Protein AF-A0A4P9Y4G4-F1 (afdb_monomer_lite)

Foldseek 3Di:
DDPPDDDQFDADPVVLVVLLVVVVVDPLVVVCVVQQNASVVSVVSNVVVVVVVVCVVVVHDDPVVVVVVVNVVRVHDPPRRHSNDPRPPPPPPDDDDDDDDDDDPDDDDQCNVCVVSVHHRPVVPVVVVSVVVVPDDDPPDPPPPPPDPDDPPPDPPPPWDKDWDPPPDDPVPIWIWTQDPVRDIDTDDPVRSVVVVVVVVVD

Radius of gyration: 26.75 Å; chains: 1; bounding box: 46×69×61 Å

Secondary structure (DSSP, 8-state):
--TT--PPPPPPHHHHHHHHHHHHHS-HHHHHHHHT--HHHHHHHHHHHHHHHHHHHTTPPP-HHHHHHHHHHTT--SSGGG-------------S-------TT----HHHHHHHTT---HHHHTTTHHHHGGG-S--------------TT---TTS--EEE---SS-GGG--EEEE-TTS-EEEPPHHHHHHHHHHHTT-

Organism: NCBI:txid1907219

InterPro domains:
  IPR021036 Small ribosomal subunit protein mS45 [PTHR28158] (1-198)

Sequence (203 aa):
MNPAFRPVPPLSEAIKDTLAVKAESTPLRRLAIEHKVSLQRLEAISKLKAREHQMLKEGKPLQMKYATGMAQMLGVPENSESSVEAVVENVPSVKSPRFAIIPEGSHMTPEEAAKILGRPAPSKTIPSLSSTQAKSSSKDEPVVLQKAPETPQDKPSRWAFSFTDFGRHTPDNTSVLVRETDGALRGATREEARERRRRYQRY

pLDDT: mean 75.92, std 17.44, range [37.94, 97.0]

Structure (mmCIF, N/CA/C/O backbone):
data_AF-A0A4P9Y4G4-F1
#
_entry.id   AF-A0A4P9Y4G4-F1
#
loop_
_atom_site.group_PDB
_atom_site.id
_atom_site.type_symbol
_atom_site.label_atom_id
_atom_site.label_alt_id
_atom_site.label_comp_id
_atom_site.label_asym_id
_atom_site.label_entity_id
_atom_site.label_seq_id
_atom_site.pdbx_PDB_ins_code
_atom_site.Cartn_x
_atom_site.Cartn_y
_atom_site.Cartn_z
_atom_site.occupancy
_atom_site.B_iso_or_equiv
_atom_site.auth_seq_id
_atom_site.auth_comp_id
_atom_site.auth_asym_id
_atom_site.auth_atom_id
_atom_site.pdbx_PDB_model_num
ATOM 1 N N . MET A 1 1 ? -20.197 -17.873 -16.553 1.00 84.44 1 MET A N 1
ATOM 2 C CA . MET A 1 1 ? -19.347 -17.510 -15.391 1.00 84.44 1 MET A CA 1
ATOM 3 C C . MET A 1 1 ? -17.970 -17.083 -15.889 1.00 84.44 1 MET A C 1
ATOM 5 O O . MET A 1 1 ? -17.544 -17.628 -16.896 1.00 84.44 1 MET A O 1
ATOM 9 N N . ASN A 1 2 ? -17.298 -16.125 -15.235 1.00 94.44 2 ASN A N 1
ATOM 10 C CA . ASN A 1 2 ? -15.969 -15.633 -15.635 1.00 94.44 2 ASN A CA 1
ATOM 11 C C . ASN A 1 2 ? -14.842 -16.428 -14.931 1.00 94.44 2 ASN A C 1
ATOM 13 O O . ASN A 1 2 ? -14.625 -16.202 -13.742 1.00 94.44 2 ASN A O 1
ATOM 17 N N . PRO A 1 3 ? -14.100 -17.312 -15.627 1.00 93.69 3 PRO A N 1
ATOM 18 C CA . PRO A 1 3 ? -13.033 -18.114 -15.018 1.00 93.69 3 PRO A CA 1
ATOM 19 C C . PRO A 1 3 ? -11.751 -17.319 -14.710 1.00 93.69 3 PRO A C 1
ATOM 21 O O . PRO A 1 3 ? -10.901 -17.791 -13.951 1.00 93.69 3 PRO A O 1
ATOM 24 N N . ALA A 1 4 ? -11.591 -16.128 -15.297 1.00 93.25 4 ALA A N 1
ATOM 25 C CA . ALA A 1 4 ? -10.445 -15.256 -15.050 1.00 93.25 4 ALA A CA 1
ATOM 26 C C . ALA A 1 4 ? -10.581 -14.470 -13.737 1.00 93.25 4 ALA A C 1
ATOM 28 O O . ALA A 1 4 ? -9.589 -13.964 -13.215 1.00 93.25 4 ALA A O 1
ATOM 29 N N . PHE A 1 5 ? -11.794 -14.368 -13.186 1.00 90.81 5 PHE A N 1
ATOM 30 C CA . PHE A 1 5 ? -12.016 -13.687 -11.919 1.00 90.81 5 PHE A CA 1
ATOM 31 C C . PHE A 1 5 ? -11.608 -14.591 -10.752 1.00 90.81 5 PHE A C 1
ATOM 33 O O . PHE A 1 5 ? -12.325 -15.519 -10.384 1.00 90.81 5 PHE A O 1
ATOM 40 N N . ARG A 1 6 ? -10.435 -14.311 -10.180 1.00 87.00 6 ARG A N 1
ATOM 41 C CA . ARG A 1 6 ? -9.892 -14.988 -8.998 1.00 87.00 6 ARG A CA 1
ATOM 42 C C . ARG A 1 6 ? -9.569 -13.921 -7.950 1.00 87.00 6 ARG A C 1
ATOM 44 O O . ARG A 1 6 ? -8.511 -13.300 -8.052 1.00 87.00 6 ARG A O 1
ATOM 51 N N . PRO A 1 7 ? -10.489 -13.625 -7.015 1.00 86.00 7 PRO A N 1
ATOM 52 C CA . PRO A 1 7 ? -10.258 -12.582 -6.028 1.00 86.00 7 PRO A CA 1
ATOM 53 C C . PRO A 1 7 ? -9.079 -12.971 -5.133 1.00 86.00 7 PRO A C 1
ATOM 55 O O . PRO A 1 7 ? -8.988 -14.102 -4.659 1.00 86.00 7 PRO A O 1
ATOM 58 N N . VAL A 1 8 ? -8.171 -12.023 -4.920 1.00 85.19 8 VAL A N 1
ATOM 59 C CA . VAL A 1 8 ? -7.053 -12.194 -3.988 1.00 85.19 8 VAL A CA 1
ATOM 60 C C . VAL A 1 8 ? -7.603 -12.074 -2.563 1.00 85.19 8 VAL A C 1
ATOM 62 O O . VAL A 1 8 ? -8.373 -11.141 -2.306 1.00 85.19 8 VAL A O 1
ATOM 65 N N . PRO A 1 9 ? -7.238 -12.979 -1.636 1.00 88.62 9 PRO A N 1
ATOM 66 C CA . PRO A 1 9 ? -7.706 -12.900 -0.259 1.00 88.62 9 PRO A CA 1
ATOM 67 C C . PRO A 1 9 ? -7.217 -11.607 0.419 1.00 88.62 9 PRO A C 1
ATOM 69 O O . PRO A 1 9 ? -6.141 -11.091 0.088 1.00 88.62 9 PRO A O 1
ATOM 72 N N . PRO A 1 10 ? -7.985 -11.054 1.372 1.00 89.56 10 PRO A N 1
ATOM 73 C CA . PRO A 1 10 ? -7.569 -9.864 2.094 1.00 89.56 10 PRO A CA 1
ATOM 74 C C . PRO A 1 10 ? -6.443 -10.161 3.091 1.00 89.56 10 PRO A C 1
ATOM 76 O O . PRO A 1 10 ? -6.205 -11.300 3.490 1.00 89.56 10 PRO A O 1
ATOM 79 N N . LEU A 1 11 ? -5.762 -9.099 3.525 1.00 89.12 11 LEU A N 1
ATOM 80 C CA . LEU A 1 11 ? -4.743 -9.180 4.572 1.00 89.12 11 LEU A CA 1
ATOM 81 C C . LEU A 1 11 ? -5.380 -9.484 5.930 1.00 89.12 11 LEU A C 1
ATOM 83 O O . LEU A 1 11 ? -6.456 -8.960 6.244 1.00 89.12 11 LEU A O 1
ATOM 87 N N . SER A 1 12 ? -4.688 -10.278 6.748 1.00 90.75 12 SER A N 1
ATOM 88 C CA . SER A 1 12 ? -5.116 -10.544 8.119 1.00 90.75 12 SER A CA 1
ATOM 89 C C . SER A 1 12 ? -4.968 -9.304 8.997 1.00 90.75 12 SER A C 1
ATOM 91 O O . SER A 1 12 ? -4.152 -8.415 8.734 1.00 90.75 12 SER A O 1
ATOM 93 N N . GLU A 1 13 ? -5.788 -9.230 10.042 1.00 90.50 13 GLU A N 1
ATOM 94 C CA . GLU A 1 13 ? -5.843 -8.057 10.915 1.00 90.50 13 GLU A CA 1
ATOM 95 C C . GLU A 1 13 ? -4.525 -7.832 11.662 1.00 90.50 13 GLU A C 1
ATOM 97 O O . GLU A 1 13 ? -3.992 -6.726 11.642 1.00 90.50 13 GLU A O 1
ATOM 102 N N . ALA A 1 14 ? -3.922 -8.910 12.170 1.00 90.31 14 ALA A N 1
ATOM 103 C CA . ALA A 1 14 ? -2.616 -8.866 12.821 1.00 90.31 14 ALA A CA 1
ATOM 104 C C . ALA A 1 14 ? -1.516 -8.308 11.898 1.00 90.31 14 ALA A C 1
ATOM 106 O O . ALA A 1 14 ? -0.677 -7.515 12.327 1.00 90.31 14 ALA A O 1
ATOM 107 N N . ILE A 1 15 ? -1.525 -8.661 10.604 1.00 90.62 15 ILE A N 1
ATOM 108 C CA . ILE A 1 15 ? -0.569 -8.092 9.642 1.00 90.62 15 ILE A CA 1
ATOM 109 C C . ILE A 1 15 ? -0.820 -6.592 9.477 1.00 90.62 15 ILE A C 1
ATOM 111 O O . ILE A 1 15 ? 0.129 -5.814 9.490 1.00 90.62 15 ILE A O 1
ATOM 115 N N . LYS A 1 16 ? -2.078 -6.157 9.345 1.00 91.94 16 LYS A N 1
ATOM 116 C CA . LYS A 1 16 ? -2.394 -4.726 9.202 1.00 91.94 16 LYS A CA 1
ATOM 117 C C . LYS A 1 16 ? -1.924 -3.920 10.411 1.00 91.94 16 LYS A C 1
ATOM 119 O O . LYS A 1 16 ? -1.360 -2.847 10.215 1.00 91.94 16 LYS A O 1
ATOM 124 N N . ASP A 1 17 ? -2.107 -4.448 11.619 1.00 93.06 17 ASP A N 1
ATOM 125 C CA . ASP A 1 17 ? -1.639 -3.815 12.856 1.00 93.06 17 ASP A CA 1
ATOM 126 C C . ASP A 1 17 ? -0.114 -3.687 12.873 1.00 93.06 17 ASP A C 1
ATOM 128 O O . ASP A 1 17 ? 0.422 -2.599 13.081 1.00 93.06 17 ASP A O 1
ATOM 132 N N . THR A 1 18 ? 0.604 -4.774 12.569 1.00 92.62 18 THR A N 1
ATOM 133 C CA . THR A 1 18 ? 2.076 -4.743 12.530 1.00 92.62 18 THR A CA 1
ATOM 134 C C . THR A 1 18 ? 2.605 -3.786 11.463 1.00 92.62 18 THR A C 1
ATOM 136 O O . THR A 1 18 ? 3.559 -3.051 11.718 1.00 92.62 18 THR A O 1
ATOM 139 N N . LEU A 1 19 ? 1.977 -3.743 10.284 1.00 92.69 19 LEU A N 1
ATOM 140 C CA . LEU A 1 19 ? 2.333 -2.818 9.210 1.00 92.69 19 LEU A CA 1
ATOM 141 C C . LEU A 1 19 ? 2.074 -1.362 9.600 1.00 92.69 19 LEU A C 1
ATOM 143 O O . LEU A 1 19 ? 2.911 -0.512 9.304 1.00 92.69 19 LEU A O 1
ATOM 147 N N . ALA A 1 20 ? 0.955 -1.070 10.268 1.00 94.44 20 ALA A N 1
ATOM 148 C CA . ALA A 1 20 ? 0.631 0.278 10.723 1.00 94.44 20 ALA A CA 1
ATOM 149 C C . ALA A 1 20 ? 1.650 0.786 11.753 1.00 94.44 20 ALA A C 1
ATOM 151 O O . ALA A 1 20 ? 2.146 1.898 11.606 1.00 94.44 20 ALA A O 1
ATOM 152 N N . VAL A 1 21 ? 2.040 -0.054 12.717 1.00 94.81 21 VAL A N 1
ATOM 153 C CA . VAL A 1 21 ? 3.074 0.288 13.709 1.00 94.81 21 VAL A CA 1
ATOM 154 C C . VAL A 1 21 ? 4.444 0.471 13.046 1.00 94.81 21 VAL A C 1
ATOM 156 O O . VAL A 1 21 ? 5.141 1.456 13.290 1.00 94.81 21 VAL A O 1
ATOM 159 N N . LYS A 1 22 ? 4.848 -0.443 12.154 1.00 93.88 22 LYS A N 1
ATOM 160 C CA . LYS A 1 22 ? 6.125 -0.322 11.430 1.00 93.88 22 LYS A CA 1
ATOM 161 C C . LYS A 1 22 ? 6.172 0.919 10.531 1.00 93.88 22 LYS A C 1
ATOM 163 O O . LYS A 1 22 ? 7.250 1.491 10.356 1.00 93.88 22 LYS A O 1
ATOM 168 N N . ALA A 1 23 ? 5.041 1.343 9.969 1.00 93.38 23 ALA A N 1
ATOM 169 C CA . ALA A 1 23 ? 4.955 2.508 9.088 1.00 93.38 23 ALA A CA 1
ATOM 170 C C . ALA A 1 23 ? 5.312 3.833 9.783 1.00 93.38 23 ALA A C 1
ATOM 172 O O . ALA A 1 23 ? 5.705 4.776 9.101 1.00 93.38 23 ALA A O 1
ATOM 173 N N . GLU A 1 24 ? 5.225 3.910 11.115 1.00 91.31 24 GLU A N 1
ATOM 174 C CA . GLU A 1 24 ? 5.617 5.107 11.874 1.00 91.31 24 GLU A CA 1
ATOM 175 C C . GLU A 1 24 ? 7.140 5.302 11.922 1.00 91.31 24 GLU A C 1
ATOM 177 O O . GLU A 1 24 ? 7.629 6.430 11.935 1.00 91.31 24 GLU A O 1
ATOM 182 N N . SER A 1 25 ? 7.904 4.204 11.926 1.00 94.25 25 SER A N 1
ATOM 183 C CA . SER A 1 25 ? 9.367 4.219 12.085 1.00 94.25 25 SER A CA 1
ATOM 184 C C . SER A 1 25 ? 10.134 3.954 10.790 1.00 94.25 25 SER A C 1
ATOM 186 O O . SER A 1 25 ? 11.297 4.340 10.665 1.00 94.25 25 SER A O 1
ATOM 188 N N . THR A 1 26 ? 9.508 3.295 9.813 1.00 92.19 26 THR A N 1
ATOM 189 C CA . THR A 1 26 ? 10.163 2.873 8.572 1.00 92.19 26 THR A CA 1
ATOM 190 C C . THR A 1 26 ? 9.477 3.460 7.340 1.00 92.19 26 THR A C 1
ATOM 192 O O . THR A 1 26 ? 8.254 3.584 7.299 1.00 92.19 26 THR A O 1
ATOM 195 N N . PRO A 1 27 ? 10.240 3.815 6.288 1.00 92.62 27 PRO A N 1
ATOM 196 C CA . PRO A 1 27 ? 9.650 4.361 5.075 1.00 92.62 27 PRO A CA 1
ATOM 197 C C . PRO A 1 27 ? 8.773 3.311 4.381 1.00 92.62 27 PRO A C 1
ATOM 199 O O . PRO A 1 27 ? 9.231 2.201 4.098 1.00 92.62 27 PRO A O 1
ATOM 202 N N . LEU A 1 28 ? 7.547 3.699 4.007 1.00 89.44 28 LEU A N 1
ATOM 203 C CA . LEU A 1 28 ? 6.543 2.821 3.381 1.00 89.44 28 LEU A CA 1
ATOM 204 C C . LEU A 1 28 ? 7.071 2.042 2.173 1.00 89.44 28 LEU A C 1
ATOM 206 O O . LEU A 1 28 ? 6.704 0.892 1.958 1.00 89.44 28 LEU A O 1
ATOM 210 N N . ARG A 1 29 ? 7.977 2.640 1.391 1.00 88.12 29 ARG A N 1
ATOM 211 C CA . ARG A 1 29 ? 8.586 1.984 0.228 1.00 88.12 29 ARG A CA 1
ATOM 212 C C . ARG A 1 29 ? 9.404 0.748 0.606 1.00 88.12 29 ARG A C 1
ATOM 214 O O . ARG A 1 29 ? 9.403 -0.224 -0.140 1.00 88.12 29 ARG A O 1
ATOM 221 N N . ARG A 1 30 ? 10.101 0.782 1.744 1.00 89.56 30 ARG A N 1
ATOM 222 C CA . ARG A 1 30 ? 10.875 -0.362 2.239 1.00 89.56 30 ARG A CA 1
ATOM 223 C C . ARG A 1 30 ? 9.938 -1.472 2.707 1.00 89.56 30 ARG A C 1
ATOM 225 O O . ARG A 1 30 ? 10.132 -2.615 2.312 1.00 89.56 30 ARG A O 1
ATOM 232 N N . LEU A 1 31 ? 8.883 -1.111 3.440 1.00 89.38 31 LEU A N 1
ATOM 233 C CA . LEU A 1 31 ? 7.848 -2.054 3.872 1.00 89.38 31 LEU A CA 1
ATOM 234 C C . LEU A 1 31 ? 7.116 -2.703 2.697 1.00 89.38 31 LEU A C 1
ATOM 236 O O . LEU A 1 31 ? 6.849 -3.898 2.739 1.00 89.38 31 LEU A O 1
ATOM 240 N N . ALA A 1 32 ? 6.836 -1.946 1.633 1.00 87.44 32 ALA A N 1
ATOM 241 C CA . ALA A 1 32 ? 6.204 -2.466 0.421 1.00 87.44 32 ALA A CA 1
ATOM 242 C C . ALA A 1 32 ? 7.030 -3.591 -0.215 1.00 87.44 32 ALA A C 1
ATOM 244 O O . ALA A 1 32 ? 6.483 -4.611 -0.623 1.00 87.44 32 ALA A O 1
ATOM 245 N N . ILE A 1 33 ? 8.354 -3.413 -0.267 1.00 85.62 33 ILE A N 1
ATOM 246 C CA . ILE A 1 33 ? 9.282 -4.405 -0.820 1.00 85.62 33 ILE A CA 1
ATOM 247 C C . ILE A 1 33 ? 9.397 -5.615 0.115 1.00 85.62 33 ILE A C 1
ATOM 249 O O . ILE A 1 33 ? 9.324 -6.748 -0.352 1.00 85.62 33 ILE A O 1
ATOM 253 N N . GLU A 1 34 ? 9.547 -5.382 1.422 1.00 87.50 34 GLU A N 1
ATOM 254 C CA . GLU A 1 34 ? 9.704 -6.435 2.437 1.00 87.50 34 GLU A CA 1
ATOM 255 C C . GLU A 1 34 ? 8.471 -7.341 2.517 1.00 87.50 34 GLU A C 1
ATOM 257 O O . GLU A 1 34 ? 8.586 -8.563 2.485 1.00 87.50 34 GLU A O 1
ATOM 262 N N . HIS A 1 35 ? 7.286 -6.734 2.560 1.00 85.56 35 HIS A N 1
ATOM 263 C CA . HIS A 1 35 ? 6.024 -7.445 2.731 1.00 85.56 35 HIS A CA 1
ATOM 264 C C . HIS A 1 35 ? 5.324 -7.781 1.407 1.00 85.56 35 HIS A C 1
ATOM 266 O O . HIS A 1 35 ? 4.278 -8.418 1.435 1.00 85.56 35 HIS A O 1
ATOM 272 N N . LYS A 1 36 ? 5.889 -7.388 0.253 1.00 86.00 36 LYS A N 1
ATOM 273 C CA . LYS A 1 36 ? 5.295 -7.582 -1.087 1.00 86.00 36 LYS A CA 1
ATOM 274 C C . LYS A 1 36 ? 3.852 -7.072 -1.175 1.00 86.00 36 LYS A C 1
ATOM 276 O O . LYS A 1 36 ? 2.992 -7.685 -1.801 1.00 86.00 36 LYS A O 1
ATOM 281 N N . VAL A 1 37 ? 3.600 -5.929 -0.542 1.00 86.75 37 VAL A N 1
ATOM 282 C CA . VAL A 1 37 ? 2.305 -5.243 -0.543 1.00 86.75 37 VAL A CA 1
ATOM 283 C C . VAL A 1 37 ? 2.431 -3.973 -1.369 1.00 86.75 37 VAL A C 1
ATOM 285 O O . VAL A 1 37 ? 3.449 -3.279 -1.324 1.00 86.75 37 VAL A O 1
ATOM 288 N N . SER A 1 38 ? 1.390 -3.641 -2.128 1.00 87.12 38 SER A N 1
ATOM 289 C CA . SER A 1 38 ? 1.367 -2.392 -2.888 1.00 87.12 38 SER A CA 1
ATOM 290 C C . SER A 1 38 ? 1.486 -1.159 -1.974 1.00 87.12 38 SER A C 1
ATOM 292 O O . SER A 1 38 ? 0.885 -1.086 -0.901 1.00 87.12 38 SER A O 1
ATOM 294 N N . LEU A 1 39 ? 2.243 -0.146 -2.413 1.00 87.62 39 LEU A N 1
ATOM 295 C CA . LEU A 1 39 ? 2.479 1.074 -1.625 1.00 87.62 39 LEU A CA 1
ATOM 296 C C . LEU A 1 39 ? 1.164 1.793 -1.278 1.00 87.62 39 LEU A C 1
ATOM 298 O O . LEU A 1 39 ? 0.974 2.221 -0.144 1.00 87.62 39 LEU A O 1
ATOM 302 N N . GLN A 1 40 ? 0.221 1.837 -2.222 1.00 86.94 40 GLN A N 1
ATOM 303 C CA . GLN A 1 40 ? -1.118 2.396 -2.008 1.00 86.94 40 GLN A CA 1
ATOM 304 C C . GLN A 1 40 ? -1.899 1.656 -0.928 1.00 86.94 40 GLN A C 1
ATOM 306 O O . GLN A 1 40 ? -2.572 2.281 -0.110 1.00 86.94 40 GLN A O 1
ATOM 311 N N . ARG A 1 41 ? -1.812 0.321 -0.902 1.00 89.75 41 ARG A N 1
ATOM 312 C CA . ARG A 1 41 ? -2.480 -0.470 0.128 1.00 89.75 41 ARG A CA 1
ATOM 313 C C . ARG A 1 41 ? -1.868 -0.203 1.500 1.00 89.75 41 ARG A C 1
ATOM 315 O O . ARG A 1 41 ? -2.623 -0.083 2.456 1.00 89.75 41 ARG A O 1
ATOM 322 N N . LEU A 1 42 ? -0.547 -0.042 1.604 1.00 91.56 42 LEU A N 1
ATOM 323 C CA . LEU A 1 42 ? 0.097 0.342 2.866 1.00 91.56 42 LEU A CA 1
ATOM 324 C C . LEU A 1 42 ? -0.341 1.729 3.350 1.00 91.56 42 LEU A C 1
ATOM 326 O O . LEU A 1 42 ? -0.672 1.885 4.524 1.00 91.56 42 LEU A O 1
ATOM 330 N N . GLU A 1 43 ? -0.405 2.718 2.455 1.00 91.81 43 GLU A N 1
ATOM 331 C CA . GLU A 1 43 ? -0.936 4.047 2.786 1.00 91.81 43 GLU A CA 1
ATOM 332 C C . GLU A 1 43 ? -2.390 3.969 3.269 1.00 91.81 43 GLU A C 1
ATOM 334 O O . GLU A 1 43 ? -2.754 4.596 4.265 1.00 91.81 43 GLU A O 1
ATOM 339 N N . ALA A 1 44 ? -3.222 3.179 2.588 1.00 94.00 44 ALA A N 1
ATOM 340 C CA . ALA A 1 44 ? -4.613 2.974 2.970 1.00 94.00 44 ALA A CA 1
ATOM 341 C C . ALA A 1 44 ? -4.741 2.277 4.334 1.00 94.00 44 ALA A C 1
ATOM 343 O O . ALA A 1 44 ? -5.533 2.726 5.160 1.00 94.00 44 ALA A O 1
ATOM 344 N N . ILE A 1 45 ? -3.946 1.233 4.602 1.00 94.44 45 ILE A N 1
ATOM 345 C CA . ILE A 1 45 ? -3.917 0.549 5.905 1.00 94.44 45 ILE A CA 1
ATOM 346 C C . ILE A 1 45 ? -3.570 1.539 7.015 1.00 94.44 45 ILE A C 1
ATOM 348 O O . ILE A 1 45 ? -4.305 1.627 7.994 1.00 94.44 45 ILE A O 1
ATOM 352 N N . SER A 1 46 ? -2.491 2.308 6.845 1.00 94.88 46 SER A N 1
ATOM 353 C CA . SER A 1 46 ? -2.044 3.292 7.837 1.00 94.88 46 SER A CA 1
ATOM 354 C C . SER A 1 46 ? -3.143 4.318 8.145 1.00 94.88 46 SER A C 1
ATOM 356 O O . SER A 1 46 ? -3.474 4.542 9.310 1.00 94.88 46 SER A O 1
ATOM 358 N N . LYS A 1 47 ? -3.800 4.865 7.111 1.00 95.19 47 LYS A N 1
ATOM 359 C CA . LYS A 1 47 ? -4.921 5.807 7.275 1.00 95.19 47 LYS A CA 1
ATOM 360 C C . LYS A 1 47 ? -6.123 5.183 7.989 1.00 95.19 47 LYS A C 1
ATOM 362 O O . LYS A 1 47 ? -6.694 5.802 8.886 1.00 95.19 47 LYS A O 1
ATOM 367 N N . LEU A 1 48 ? -6.528 3.976 7.592 1.00 95.81 48 LEU A N 1
ATOM 368 C CA . LEU A 1 48 ? -7.683 3.294 8.183 1.00 95.81 48 LEU A CA 1
ATOM 369 C C . LEU A 1 48 ? -7.434 2.932 9.650 1.00 95.81 48 LEU A C 1
ATOM 371 O O . LEU A 1 48 ? -8.320 3.140 10.474 1.00 95.81 48 LEU A O 1
ATOM 375 N N . LYS A 1 49 ? -6.222 2.487 9.989 1.00 95.88 49 LYS A N 1
ATOM 376 C CA . LYS A 1 49 ? -5.819 2.183 11.367 1.00 95.88 49 LYS A CA 1
ATOM 377 C C . LYS A 1 49 ? -5.767 3.430 12.243 1.00 95.88 49 LYS A C 1
ATOM 379 O O . LYS A 1 49 ? -6.297 3.427 13.350 1.00 95.88 49 LYS A O 1
ATOM 384 N N . ALA A 1 50 ? -5.239 4.539 11.727 1.00 94.94 50 ALA A N 1
ATOM 385 C CA . ALA A 1 50 ? -5.289 5.819 12.431 1.00 94.94 50 ALA A CA 1
ATOM 386 C C . ALA A 1 50 ? -6.738 6.241 12.750 1.00 94.94 50 ALA A C 1
ATOM 388 O O . ALA A 1 50 ? -7.035 6.668 13.869 1.00 94.94 50 ALA A O 1
ATOM 389 N N . ARG A 1 51 ? -7.661 6.059 11.795 1.00 95.62 51 ARG A N 1
ATOM 390 C CA . ARG A 1 51 ? -9.091 6.345 11.987 1.00 95.62 51 ARG A CA 1
ATOM 391 C C . ARG A 1 51 ? -9.757 5.394 12.982 1.00 95.62 51 ARG A C 1
ATOM 393 O O . ARG A 1 51 ? -10.582 5.837 13.775 1.00 95.62 51 ARG A O 1
ATOM 400 N N . GLU A 1 52 ? -9.403 4.116 12.970 1.00 95.19 52 GLU A N 1
ATOM 401 C CA . GLU A 1 52 ? -9.872 3.135 13.952 1.00 95.19 52 GLU A CA 1
ATOM 402 C C . GLU A 1 52 ? -9.471 3.541 15.378 1.00 95.19 52 GLU A C 1
ATOM 404 O O . GLU A 1 52 ? -10.323 3.624 16.265 1.00 95.19 52 GLU A O 1
ATOM 409 N N . HIS A 1 53 ? -8.204 3.913 15.586 1.00 94.88 53 HIS A N 1
ATOM 410 C CA . HIS A 1 53 ? -7.733 4.433 16.870 1.00 94.88 53 HIS A CA 1
ATOM 411 C C . HIS A 1 53 ? -8.454 5.720 17.283 1.00 94.88 53 HIS A C 1
ATOM 413 O O . HIS A 1 53 ? -8.753 5.905 18.463 1.00 94.88 53 HIS A O 1
ATOM 419 N N . GLN A 1 54 ? -8.762 6.609 16.336 1.00 96.06 54 GLN A N 1
ATOM 420 C CA . GLN A 1 54 ? -9.562 7.800 16.612 1.00 96.06 54 GLN A CA 1
ATOM 421 C C . GLN A 1 54 ? -10.986 7.437 17.064 1.00 96.06 54 GLN A C 1
ATOM 423 O O . GLN A 1 54 ? -11.465 7.980 18.054 1.00 96.06 54 GLN A O 1
ATOM 428 N N . MET A 1 55 ? -11.648 6.490 16.395 1.00 96.25 55 MET A N 1
ATOM 429 C CA . MET A 1 55 ? -12.989 6.036 16.777 1.00 96.25 55 MET A CA 1
ATOM 430 C C . MET A 1 55 ? -13.015 5.422 18.179 1.00 96.25 55 MET A C 1
ATOM 432 O O . MET A 1 55 ? -13.941 5.696 18.942 1.00 96.25 55 MET A O 1
ATOM 436 N N . LEU A 1 56 ? -11.982 4.656 18.541 1.00 95.38 56 LEU A N 1
ATOM 437 C CA . LEU A 1 56 ? -11.820 4.125 19.895 1.00 95.38 56 LEU A CA 1
ATOM 438 C C . LEU A 1 56 ? -11.670 5.244 20.934 1.00 95.38 56 LEU A C 1
ATOM 440 O O . LEU A 1 56 ? -12.313 5.189 21.980 1.00 95.38 56 LEU A O 1
ATOM 444 N N . LYS A 1 57 ? -10.882 6.288 20.637 1.00 96.44 57 LYS A N 1
ATOM 445 C CA . LYS A 1 57 ? -10.743 7.473 21.507 1.00 96.44 57 LYS A CA 1
ATOM 446 C C . LYS A 1 57 ? -12.055 8.246 21.662 1.00 96.44 57 LYS A C 1
ATOM 448 O O . LYS A 1 57 ? -12.323 8.780 22.730 1.00 96.44 57 LYS A O 1
ATOM 453 N N . GLU A 1 58 ? -12.874 8.285 20.616 1.00 97.00 58 GLU A N 1
ATOM 454 C CA . GLU A 1 58 ? -14.212 8.891 20.624 1.00 97.00 58 GLU A CA 1
ATOM 455 C C . GLU A 1 58 ? -15.275 8.008 21.312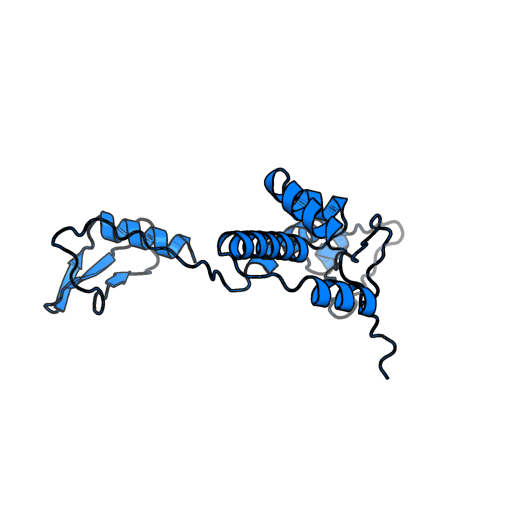 1.00 97.00 58 GLU A C 1
ATOM 457 O O . GLU A 1 58 ? -16.433 8.410 21.405 1.00 97.00 58 GLU A O 1
ATOM 462 N N . GLY A 1 59 ? -14.916 6.803 21.775 1.00 96.12 59 GLY A N 1
ATOM 463 C CA . GLY A 1 59 ? -15.840 5.867 22.422 1.00 96.12 59 GLY A CA 1
ATOM 464 C C . GLY A 1 59 ? -16.826 5.188 21.465 1.00 96.12 59 GLY A C 1
ATOM 465 O O . GLY A 1 59 ? -17.833 4.634 21.905 1.00 96.12 59 GLY A O 1
ATOM 466 N N . LYS A 1 60 ? -16.568 5.220 20.151 1.00 96.00 60 LYS A N 1
ATOM 467 C CA . LYS A 1 60 ? -17.417 4.552 19.156 1.00 96.00 60 LYS A CA 1
ATOM 468 C C . LYS A 1 60 ? -17.132 3.043 19.153 1.00 96.00 60 LYS A C 1
ATOM 470 O O . LYS A 1 60 ? -15.972 2.651 19.018 1.00 96.00 60 LYS A O 1
ATOM 475 N N . PRO A 1 61 ? -18.159 2.179 19.251 1.00 94.94 61 PRO A N 1
ATOM 476 C CA . PRO A 1 61 ? -17.955 0.736 19.265 1.00 94.94 61 PRO A CA 1
ATOM 477 C C . PRO A 1 61 ? -17.522 0.219 17.885 1.00 94.94 61 PRO A C 1
ATOM 479 O O . PRO A 1 61 ? -18.156 0.519 16.871 1.00 94.94 61 PRO A O 1
ATOM 482 N N . LEU A 1 62 ? -16.464 -0.596 17.849 1.00 94.69 62 LEU A N 1
ATOM 483 C CA . LEU A 1 62 ? -16.003 -1.273 16.634 1.00 94.69 62 LEU A CA 1
ATOM 484 C C . LEU A 1 62 ? -16.789 -2.568 16.387 1.00 94.69 62 LEU A C 1
ATOM 486 O O . LEU A 1 62 ? -17.057 -3.349 17.303 1.00 94.69 62 LEU A O 1
ATOM 490 N N . GLN A 1 63 ? -17.127 -2.837 15.126 1.00 95.50 63 GLN A N 1
ATOM 491 C CA . GLN A 1 63 ? -17.892 -4.021 14.716 1.00 95.50 63 GLN A CA 1
ATOM 492 C C . GLN A 1 63 ? -16.994 -5.256 14.515 1.00 95.50 63 GLN A C 1
ATOM 494 O O . GLN A 1 63 ? -16.920 -5.825 13.426 1.00 95.50 63 GLN A O 1
ATOM 499 N N . MET A 1 64 ? -16.328 -5.704 15.583 1.00 93.38 64 MET A N 1
ATOM 500 C CA . MET A 1 64 ? -15.325 -6.780 15.513 1.00 93.38 64 MET A CA 1
ATOM 501 C C . MET A 1 64 ? -15.900 -8.107 15.003 1.00 93.38 64 MET A C 1
ATOM 503 O O . MET A 1 64 ? -15.324 -8.727 14.118 1.00 93.38 64 MET A O 1
ATOM 507 N N . LYS A 1 65 ? -17.079 -8.520 15.493 1.00 95.00 65 LYS A N 1
ATOM 508 C CA . LYS A 1 65 ? -17.716 -9.791 15.089 1.00 95.00 65 LYS A CA 1
ATOM 509 C C . LYS A 1 65 ? -18.013 -9.848 13.590 1.00 95.00 65 LYS A C 1
ATOM 511 O O . LYS A 1 65 ? -17.820 -10.883 12.959 1.00 95.00 65 LYS A O 1
ATOM 516 N N . TYR A 1 66 ? -18.467 -8.728 13.030 1.00 95.62 66 TYR A N 1
ATOM 517 C CA . TYR A 1 66 ? -18.732 -8.615 11.601 1.00 95.62 66 TYR A CA 1
ATOM 518 C C . TYR A 1 66 ? -17.433 -8.698 10.796 1.00 95.62 66 TYR A C 1
ATOM 520 O O . TYR A 1 66 ? -17.354 -9.457 9.832 1.00 95.62 66 TYR A O 1
ATOM 528 N N . ALA A 1 67 ? -16.390 -7.986 11.235 1.00 93.00 67 ALA A N 1
ATOM 529 C CA . ALA A 1 67 ? -15.076 -8.040 10.602 1.00 93.00 67 ALA A CA 1
ATOM 530 C C . ALA A 1 67 ? -14.493 -9.465 10.604 1.00 93.00 67 ALA A C 1
ATOM 532 O O . ALA A 1 67 ? -14.006 -9.927 9.573 1.00 93.00 67 ALA A O 1
ATOM 533 N N . THR A 1 68 ? -14.607 -10.192 11.721 1.00 93.06 68 THR A N 1
ATOM 534 C CA . THR A 1 68 ? -14.163 -11.590 11.829 1.00 93.06 68 THR A CA 1
ATOM 535 C C . THR A 1 68 ? -14.945 -12.517 10.897 1.00 93.06 68 THR A C 1
ATOM 537 O O . THR A 1 68 ? -14.334 -13.302 10.176 1.00 93.06 68 THR A O 1
ATOM 540 N N . GLY A 1 69 ? -16.277 -12.401 10.848 1.00 95.12 69 GLY A N 1
ATOM 541 C CA . GLY A 1 69 ? -17.102 -13.205 9.938 1.00 95.12 69 GLY A CA 1
ATOM 542 C C . GLY A 1 69 ? -16.765 -12.956 8.463 1.00 95.12 69 GLY A C 1
ATOM 543 O O . GLY A 1 69 ? -16.614 -13.896 7.686 1.00 95.12 69 GLY A O 1
ATOM 544 N N . MET A 1 70 ? -16.549 -11.693 8.087 1.00 94.25 70 MET A N 1
ATOM 545 C CA . MET A 1 70 ? -16.129 -11.321 6.732 1.00 94.25 70 MET A CA 1
ATOM 546 C C . MET A 1 70 ? -14.742 -11.867 6.378 1.00 94.25 70 MET A C 1
ATOM 548 O O . MET A 1 70 ? -14.539 -12.340 5.262 1.00 94.25 70 MET A O 1
ATOM 552 N N . ALA A 1 71 ? -13.790 -11.831 7.314 1.00 91.31 71 ALA A N 1
ATOM 553 C CA . ALA A 1 71 ? -12.453 -12.380 7.099 1.00 91.31 71 ALA A CA 1
ATOM 554 C C . ALA A 1 71 ? -12.495 -13.890 6.807 1.00 91.31 71 ALA A C 1
ATOM 556 O O . ALA A 1 71 ? -11.809 -14.360 5.899 1.00 91.31 71 ALA A O 1
ATOM 557 N N . GLN A 1 72 ? -13.350 -14.631 7.517 1.00 91.94 72 GLN A N 1
ATOM 558 C CA . GLN A 1 72 ? -13.559 -16.060 7.277 1.00 91.94 72 GLN A CA 1
ATOM 559 C C . GLN A 1 72 ? -14.185 -16.322 5.900 1.00 91.94 72 GLN A C 1
ATOM 561 O O . GLN A 1 72 ? -13.693 -17.166 5.155 1.00 91.94 72 GLN A O 1
ATOM 566 N N . MET A 1 73 ? -15.218 -15.563 5.514 1.00 93.00 73 MET A N 1
ATOM 567 C CA . MET A 1 73 ? -15.872 -15.712 4.203 1.00 93.00 73 MET A CA 1
ATOM 568 C C . MET A 1 73 ? -14.948 -15.393 3.024 1.00 93.00 73 MET A C 1
ATOM 570 O O . MET A 1 73 ? -15.075 -15.993 1.958 1.00 93.00 73 MET A O 1
ATOM 574 N N . LEU A 1 74 ? -14.031 -14.441 3.203 1.00 90.56 74 LEU A N 1
ATOM 575 C CA . LEU A 1 74 ? -13.084 -14.017 2.171 1.00 90.56 74 LEU A CA 1
ATOM 576 C C . LEU A 1 74 ? -11.799 -14.862 2.139 1.00 90.56 74 LEU A C 1
ATOM 578 O O . LEU A 1 74 ? -10.910 -14.571 1.339 1.00 90.56 74 LEU A O 1
ATOM 582 N N . GLY A 1 75 ? -11.698 -15.897 2.980 1.00 89.50 75 GLY A N 1
ATOM 583 C CA . GLY A 1 75 ? -10.583 -16.843 2.970 1.00 89.50 75 GLY A CA 1
ATOM 584 C C . GLY A 1 75 ? -9.252 -16.224 3.392 1.00 89.50 75 GLY A C 1
ATOM 585 O O . GLY A 1 75 ? -8.224 -16.506 2.777 1.00 89.50 75 GLY A O 1
ATOM 586 N N . VAL A 1 76 ? -9.259 -15.354 4.408 1.00 89.38 76 VAL A N 1
ATOM 587 C CA . VAL A 1 76 ? -8.018 -14.795 4.963 1.00 89.38 76 VAL A CA 1
ATOM 588 C C . VAL A 1 76 ? -7.138 -15.937 5.493 1.00 89.38 76 VAL A C 1
ATOM 590 O O . VAL A 1 76 ? -7.610 -16.720 6.316 1.00 89.38 76 VAL A O 1
ATOM 593 N N . PRO A 1 77 ? -5.870 -16.050 5.058 1.00 79.56 77 PRO A N 1
ATOM 594 C CA . PRO A 1 77 ? -4.982 -17.100 5.539 1.00 79.56 77 PRO A CA 1
ATOM 595 C C . PRO A 1 77 ? -4.641 -16.883 7.018 1.00 79.56 77 PRO A C 1
ATOM 597 O O . PRO A 1 77 ? -4.237 -15.787 7.412 1.00 79.56 77 PRO A O 1
ATOM 600 N N . GLU A 1 78 ? -4.766 -17.936 7.829 1.00 72.06 78 GLU A N 1
ATOM 601 C CA . GLU A 1 78 ? -4.376 -17.894 9.247 1.00 72.06 78 GLU A CA 1
ATOM 602 C C . GLU A 1 78 ? -2.848 -17.839 9.421 1.00 72.06 78 GLU A C 1
ATOM 604 O O . GLU A 1 78 ? -2.353 -17.184 10.336 1.00 72.06 78 GLU A O 1
ATOM 609 N N . ASN A 1 79 ? -2.094 -18.431 8.484 1.00 66.00 79 ASN A N 1
ATOM 610 C CA . ASN A 1 79 ? -0.632 -18.374 8.452 1.00 66.00 79 ASN A CA 1
ATOM 611 C C . ASN A 1 79 ? -0.161 -17.179 7.610 1.00 66.00 79 ASN A C 1
ATOM 613 O O . ASN A 1 79 ? -0.187 -17.183 6.380 1.00 66.00 79 ASN A O 1
ATOM 617 N N . SER A 1 80 ? 0.258 -16.131 8.313 1.00 58.66 80 SER A N 1
ATOM 618 C CA . SER A 1 80 ? 0.446 -14.756 7.839 1.00 58.66 80 SER A CA 1
ATOM 619 C C . SER A 1 80 ? 1.728 -14.466 7.046 1.00 58.66 80 SER A C 1
ATOM 621 O O . SER A 1 80 ? 1.991 -13.309 6.721 1.00 58.66 80 SER A O 1
ATOM 623 N N . GLU A 1 81 ? 2.558 -15.463 6.749 1.00 58.25 81 GLU A N 1
ATOM 624 C CA . GLU A 1 81 ? 3.939 -15.196 6.313 1.00 58.25 81 GLU A CA 1
ATOM 625 C C . GLU A 1 81 ? 4.088 -14.827 4.833 1.00 58.25 81 GLU A C 1
ATOM 627 O O . GLU A 1 81 ? 5.120 -14.301 4.424 1.00 58.25 81 GLU A O 1
ATOM 632 N N . SER A 1 82 ? 3.064 -15.043 4.007 1.00 55.25 82 SER A N 1
ATOM 633 C CA . SER A 1 82 ? 3.165 -14.763 2.572 1.00 55.25 82 SER A CA 1
ATOM 634 C C . SER A 1 82 ? 1.867 -14.209 1.993 1.00 55.25 82 SER A C 1
ATOM 636 O O . SER A 1 82 ? 1.243 -14.790 1.110 1.00 55.25 82 SER A O 1
ATOM 638 N N . SER A 1 83 ? 1.474 -13.017 2.446 1.00 58.94 83 SER A N 1
ATOM 639 C CA . SER A 1 83 ? 0.531 -12.202 1.67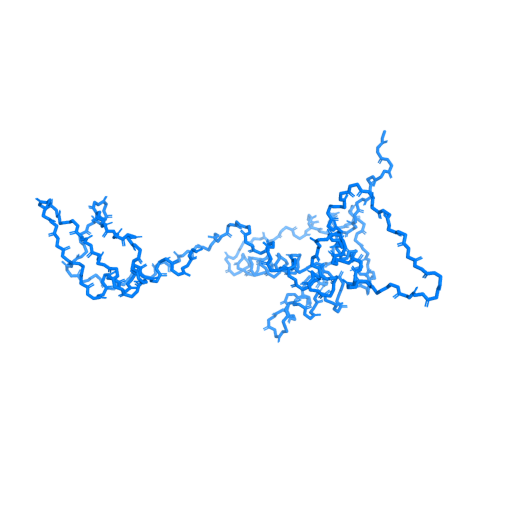1 1.00 58.94 83 SER A CA 1
ATOM 640 C C . SER A 1 83 ? 1.242 -11.606 0.454 1.00 58.94 83 SER A C 1
ATOM 642 O O . SER A 1 83 ? 1.599 -10.436 0.406 1.00 58.94 83 SER A O 1
ATOM 644 N N . VAL A 1 84 ? 1.521 -12.458 -0.531 1.00 63.91 84 VAL A N 1
ATOM 645 C CA . VAL A 1 84 ? 2.126 -12.031 -1.789 1.00 63.91 84 VAL A CA 1
ATOM 646 C C . VAL A 1 84 ? 1.026 -11.405 -2.624 1.00 63.91 84 VAL A C 1
ATOM 648 O O . VAL A 1 84 ? 0.298 -12.092 -3.338 1.00 63.91 84 VAL A O 1
ATOM 651 N N . GLU A 1 85 ? 0.897 -10.085 -2.548 1.00 69.44 85 GLU A N 1
ATOM 652 C CA . GLU A 1 85 ? 0.315 -9.398 -3.684 1.00 69.44 85 GLU A CA 1
ATOM 653 C C . GLU A 1 85 ? 1.312 -9.503 -4.832 1.00 69.44 85 GLU A C 1
ATOM 655 O O . GLU A 1 85 ? 2.512 -9.268 -4.656 1.00 69.44 85 GLU A O 1
ATOM 660 N N . ALA A 1 86 ? 0.833 -9.827 -6.031 1.00 61.78 86 ALA A N 1
ATOM 661 C CA . ALA A 1 86 ? 1.597 -9.457 -7.206 1.00 61.78 86 ALA A CA 1
ATOM 662 C C . ALA A 1 86 ? 1.673 -7.928 -7.173 1.00 61.78 86 ALA A C 1
ATOM 664 O O . ALA A 1 86 ? 0.661 -7.261 -7.397 1.00 61.78 86 ALA A O 1
ATOM 665 N N . VAL A 1 87 ? 2.837 -7.376 -6.810 1.00 62.00 87 VAL A N 1
ATOM 666 C CA . VAL A 1 87 ? 3.124 -5.952 -6.998 1.00 62.00 87 VAL A CA 1
ATOM 667 C C . VAL A 1 87 ? 2.800 -5.702 -8.455 1.00 62.00 87 VAL A C 1
ATOM 669 O O . VAL A 1 87 ? 3.480 -6.247 -9.318 1.00 62.00 87 VAL A O 1
ATOM 672 N N . VAL A 1 88 ? 1.686 -5.012 -8.709 1.00 55.56 88 VAL A N 1
ATOM 673 C CA . VAL A 1 88 ? 1.136 -4.873 -10.052 1.00 55.56 88 VAL A CA 1
ATOM 674 C C . VAL A 1 88 ? 2.215 -4.213 -10.890 1.00 55.56 88 VAL A C 1
ATOM 676 O O . VAL A 1 88 ? 2.456 -3.008 -10.792 1.00 55.56 88 VAL A O 1
ATOM 679 N N . GLU A 1 89 ? 2.907 -5.024 -11.684 1.00 55.22 89 GLU A N 1
ATOM 680 C CA . GLU A 1 89 ? 3.752 -4.542 -12.750 1.00 55.22 89 GLU A CA 1
ATOM 681 C C . GLU A 1 89 ? 2.778 -3.923 -13.737 1.00 55.22 89 GLU A C 1
ATOM 683 O O . GLU A 1 89 ? 2.142 -4.604 -14.538 1.00 55.22 89 GLU A O 1
ATOM 688 N N . ASN A 1 90 ? 2.578 -2.613 -13.612 1.00 57.09 90 ASN A N 1
ATOM 689 C CA . ASN A 1 90 ? 1.924 -1.826 -14.638 1.00 57.09 90 ASN A CA 1
ATOM 690 C C . ASN A 1 90 ? 2.826 -1.903 -15.869 1.00 57.09 90 ASN A C 1
ATOM 692 O O . ASN A 1 90 ? 3.688 -1.048 -16.085 1.00 57.09 90 ASN A O 1
ATOM 696 N N . VAL A 1 91 ? 2.661 -2.976 -16.643 1.00 61.12 91 VAL A N 1
ATOM 697 C CA . VAL A 1 91 ? 3.319 -3.141 -17.926 1.00 61.12 91 VAL A CA 1
ATOM 698 C C . VAL A 1 91 ? 2.806 -1.986 -18.780 1.00 61.12 91 VAL A C 1
ATOM 700 O O . VAL A 1 91 ? 1.591 -1.854 -18.960 1.00 61.12 91 VAL A O 1
ATOM 703 N N . PRO A 1 92 ? 3.683 -1.085 -19.253 1.00 66.00 9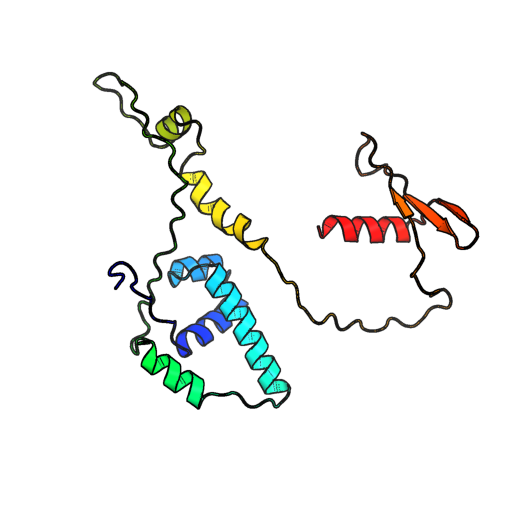2 PRO A N 1
ATOM 704 C CA . PRO A 1 92 ? 3.240 0.041 -20.058 1.00 66.00 92 PRO A CA 1
ATOM 705 C C . PRO A 1 92 ? 2.480 -0.500 -21.267 1.00 66.00 92 PRO A C 1
ATOM 707 O O . PRO A 1 92 ? 2.936 -1.467 -21.873 1.00 66.00 92 PRO A O 1
ATOM 710 N N . SER A 1 93 ? 1.348 0.122 -21.618 1.00 68.31 93 SER A N 1
ATOM 711 C CA . SER A 1 93 ? 0.549 -0.272 -22.784 1.00 68.31 93 SER A CA 1
ATOM 712 C C . SER A 1 93 ? 1.454 -0.375 -24.012 1.00 68.31 93 SER A C 1
ATOM 714 O O . SER A 1 93 ? 1.965 0.623 -24.541 1.00 68.31 93 SER A O 1
ATOM 716 N N . VAL A 1 94 ? 1.750 -1.613 -24.405 1.00 65.38 94 VAL A N 1
ATOM 717 C CA . VAL A 1 94 ? 2.665 -1.887 -25.501 1.00 65.38 94 VAL A CA 1
ATOM 718 C C . VAL A 1 94 ? 1.858 -1.653 -26.775 1.00 65.38 94 VAL A C 1
ATOM 720 O O . VAL A 1 94 ? 0.909 -2.376 -27.055 1.00 65.38 94 VAL A O 1
ATOM 723 N N . LYS A 1 95 ? 2.217 -0.610 -27.540 1.00 72.31 95 LYS A N 1
ATOM 724 C CA . LYS A 1 95 ? 1.742 -0.422 -28.926 1.00 72.31 95 LYS A CA 1
ATOM 725 C C . LYS A 1 95 ? 2.044 -1.671 -29.778 1.00 72.31 95 LYS A C 1
ATOM 727 O O . LYS A 1 95 ? 2.734 -2.578 -29.323 1.00 72.31 95 LYS A O 1
ATOM 732 N N . SER A 1 96 ? 1.595 -1.680 -31.034 1.00 81.19 96 SER A N 1
ATOM 733 C CA . SER A 1 96 ? 1.890 -2.743 -32.006 1.00 81.19 96 SER A CA 1
ATOM 734 C C . SER A 1 96 ? 3.358 -3.211 -31.956 1.00 81.19 96 SER A C 1
ATOM 736 O O . SER A 1 96 ? 4.255 -2.359 -31.861 1.00 81.19 96 SER A O 1
ATOM 738 N N . PRO A 1 97 ? 3.619 -4.529 -32.039 1.00 86.50 97 PRO A N 1
ATOM 739 C CA . PRO A 1 97 ? 4.975 -5.068 -32.007 1.00 86.50 97 PRO A CA 1
ATOM 740 C C . PRO A 1 97 ? 5.828 -4.454 -33.126 1.00 86.50 97 PRO A C 1
ATOM 742 O O . PRO A 1 97 ? 5.350 -4.248 -34.242 1.00 86.50 97 PRO A O 1
ATOM 745 N N . ARG A 1 98 ? 7.088 -4.129 -32.816 1.00 85.75 98 ARG A N 1
ATOM 746 C CA . ARG A 1 98 ? 8.078 -3.622 -33.775 1.00 85.75 98 ARG A CA 1
ATOM 747 C C . ARG A 1 98 ? 9.226 -4.609 -33.870 1.00 85.75 98 ARG A C 1
ATOM 749 O O . ARG A 1 98 ? 9.772 -5.007 -32.845 1.00 85.75 98 ARG A O 1
ATOM 756 N N . PHE A 1 99 ? 9.601 -4.944 -35.095 1.00 88.62 99 PHE A N 1
ATOM 757 C CA . PHE A 1 99 ? 10.741 -5.799 -35.393 1.00 88.62 99 PHE A CA 1
ATOM 758 C C . PHE A 1 99 ? 11.826 -4.948 -36.052 1.00 88.62 99 PHE A C 1
ATOM 760 O O . PHE A 1 99 ? 11.524 -4.121 -36.911 1.00 88.62 99 PHE A O 1
ATOM 767 N N . ALA A 1 100 ? 13.072 -5.127 -35.622 1.00 84.25 100 ALA A N 1
ATOM 768 C CA . ALA A 1 100 ? 14.242 -4.491 -36.212 1.00 84.25 100 ALA A CA 1
ATOM 769 C C . ALA A 1 100 ? 15.213 -5.589 -36.644 1.00 84.25 100 ALA A C 1
ATOM 771 O O . ALA A 1 100 ? 15.433 -6.542 -35.897 1.00 84.25 100 ALA A O 1
ATOM 772 N N . ILE A 1 101 ? 15.762 -5.464 -37.850 1.00 90.31 101 ILE A N 1
ATOM 773 C CA . ILE A 1 101 ? 16.781 -6.382 -38.357 1.00 90.31 101 ILE A CA 1
ATOM 774 C C . ILE A 1 101 ? 18.126 -5.906 -37.815 1.00 90.31 101 ILE A C 1
ATOM 776 O O . ILE A 1 101 ? 18.460 -4.726 -37.920 1.00 90.31 101 ILE A O 1
ATOM 780 N N . ILE A 1 102 ? 18.860 -6.823 -37.199 1.00 88.44 102 ILE A N 1
ATOM 781 C CA . ILE A 1 102 ? 20.091 -6.563 -36.455 1.00 88.44 102 ILE A CA 1
ATOM 782 C C . ILE A 1 102 ? 21.163 -7.514 -37.009 1.00 88.44 102 ILE A C 1
ATOM 784 O O . ILE A 1 102 ? 20.841 -8.678 -37.255 1.00 88.44 102 ILE A O 1
ATOM 788 N N . PRO A 1 103 ? 22.404 -7.050 -37.251 1.00 92.50 103 PRO A N 1
ATOM 789 C CA . PRO A 1 103 ? 23.444 -7.881 -37.842 1.00 92.50 103 PRO A CA 1
ATOM 790 C C . PRO A 1 103 ? 23.863 -9.023 -36.914 1.00 92.50 103 PRO A C 1
ATOM 792 O O . PRO A 1 103 ? 23.943 -8.874 -35.688 1.00 92.50 103 PRO A O 1
ATOM 795 N N . GLU A 1 104 ? 24.165 -10.157 -37.534 1.00 87.62 104 GLU A N 1
ATOM 796 C CA . GLU A 1 104 ? 24.596 -11.386 -36.876 1.00 87.62 104 GLU A CA 1
ATOM 797 C C . GLU A 1 104 ? 25.930 -11.132 -36.153 1.00 87.62 104 GLU A C 1
ATOM 799 O O . GLU A 1 104 ? 26.925 -10.760 -36.769 1.00 87.62 104 GLU A O 1
ATOM 804 N N . GLY A 1 105 ? 25.928 -11.243 -34.822 1.00 88.69 105 GLY A N 1
ATOM 805 C CA . GLY A 1 105 ? 27.077 -10.927 -33.960 1.00 88.69 105 GLY A CA 1
ATOM 806 C C . GLY A 1 105 ? 26.921 -9.665 -33.106 1.00 88.69 105 GLY A C 1
ATOM 807 O O . GLY A 1 105 ? 27.749 -9.421 -32.231 1.00 88.69 105 GLY A O 1
ATOM 808 N N . SER A 1 106 ? 25.855 -8.884 -33.297 1.00 87.31 106 SER A N 1
ATOM 809 C CA . SER A 1 106 ? 25.526 -7.775 -32.393 1.00 87.31 106 SER A CA 1
ATOM 810 C C . SER A 1 106 ? 24.518 -8.193 -31.315 1.00 87.31 106 SER A C 1
ATOM 812 O O . SER A 1 106 ? 23.584 -8.955 -31.565 1.00 87.31 106 SER A O 1
ATOM 814 N N . HIS A 1 107 ? 24.715 -7.698 -30.091 1.00 88.00 107 HIS A N 1
ATOM 815 C CA . HIS A 1 107 ? 23.827 -7.939 -28.954 1.00 88.00 107 HIS A CA 1
ATOM 816 C C . HIS A 1 107 ? 23.025 -6.673 -28.663 1.00 88.00 107 HIS A C 1
ATOM 818 O O . HIS A 1 107 ? 23.611 -5.619 -28.444 1.00 88.00 107 HIS A O 1
ATOM 824 N N . MET A 1 108 ? 21.695 -6.775 -28.636 1.00 88.12 108 MET A N 1
ATOM 825 C CA . MET A 1 108 ? 20.833 -5.651 -28.270 1.00 88.12 108 MET A CA 1
ATOM 826 C C . MET A 1 108 ? 20.572 -5.617 -26.774 1.00 88.12 108 MET A C 1
ATOM 828 O O . MET A 1 108 ? 20.062 -6.574 -26.188 1.00 88.12 108 MET A O 1
ATOM 832 N N . THR A 1 109 ? 20.869 -4.476 -26.166 1.00 90.94 109 THR A N 1
ATOM 833 C CA . THR A 1 109 ? 20.553 -4.225 -24.760 1.00 90.94 109 THR A CA 1
ATOM 834 C C . THR A 1 109 ? 19.106 -3.733 -24.593 1.00 90.94 109 THR A C 1
ATOM 836 O O . THR A 1 109 ? 18.537 -3.116 -25.502 1.00 90.94 109 THR A O 1
ATOM 839 N N . PRO A 1 110 ? 18.476 -3.928 -23.417 1.00 88.25 110 PRO A N 1
ATOM 840 C CA . PRO A 1 110 ? 17.140 -3.390 -23.141 1.00 88.25 110 PRO A CA 1
ATOM 841 C C . PRO A 1 110 ? 17.049 -1.862 -23.288 1.00 88.25 110 PRO A C 1
ATOM 843 O O . PRO A 1 110 ? 15.987 -1.324 -23.604 1.00 88.25 110 PRO A O 1
ATOM 846 N N . GLU A 1 111 ? 18.157 -1.148 -23.070 1.00 89.81 111 GLU A N 1
ATOM 847 C CA . GLU A 1 111 ? 18.223 0.307 -23.226 1.00 89.81 111 GLU A CA 1
ATOM 848 C C . GLU A 1 111 ? 18.205 0.736 -24.698 1.00 89.81 111 GLU A C 1
ATOM 850 O O . GLU A 1 111 ? 17.525 1.701 -25.053 1.00 89.81 111 GLU A O 1
ATOM 855 N N . GLU A 1 112 ? 18.902 0.009 -25.570 1.00 89.50 112 GLU A N 1
ATOM 856 C CA . GLU A 1 112 ? 18.862 0.224 -27.021 1.00 89.50 112 GLU A CA 1
ATOM 857 C C . GLU A 1 112 ? 17.489 -0.118 -27.593 1.00 89.50 112 GLU A C 1
ATOM 859 O O . GLU A 1 112 ? 16.931 0.663 -28.366 1.00 89.50 112 GLU A O 1
ATOM 864 N N . ALA A 1 113 ? 16.884 -1.216 -27.132 1.00 87.75 113 ALA A N 1
ATOM 865 C CA . ALA A 1 113 ? 15.513 -1.563 -27.486 1.00 87.75 113 ALA A CA 1
ATOM 866 C C . ALA A 1 113 ? 14.531 -0.448 -27.086 1.00 87.75 113 ALA A C 1
ATOM 868 O O . ALA A 1 113 ? 13.668 -0.065 -27.878 1.00 87.75 113 ALA A O 1
ATOM 869 N N . ALA A 1 114 ? 14.685 0.138 -25.892 1.00 87.19 114 ALA A N 1
ATOM 870 C CA . ALA A 1 114 ? 13.863 1.265 -25.458 1.00 87.19 114 ALA A CA 1
ATOM 871 C C . ALA A 1 114 ? 14.032 2.487 -26.379 1.00 87.19 114 ALA A C 1
ATOM 873 O O . ALA A 1 114 ? 13.029 3.085 -26.769 1.00 87.19 114 ALA A O 1
ATOM 874 N N . LYS A 1 115 ? 15.263 2.812 -26.804 1.00 88.31 115 LYS A N 1
ATOM 875 C CA . LYS A 1 115 ? 15.527 3.896 -27.770 1.00 88.31 115 LYS A CA 1
ATOM 876 C C . LYS A 1 115 ? 14.851 3.644 -29.120 1.00 88.31 115 LYS A C 1
ATOM 878 O O . LYS A 1 115 ? 14.169 4.536 -29.617 1.00 88.31 115 LYS A O 1
ATOM 883 N N . ILE A 1 116 ? 14.964 2.434 -29.674 1.00 86.44 116 ILE A N 1
ATOM 884 C CA . ILE A 1 116 ? 14.318 2.050 -30.947 1.00 86.44 116 ILE A CA 1
ATOM 885 C C . ILE A 1 116 ? 12.788 2.147 -30.838 1.00 86.44 116 ILE A C 1
ATOM 887 O O . ILE A 1 116 ? 12.094 2.577 -31.764 1.00 86.44 116 ILE A O 1
ATOM 891 N N . LEU A 1 117 ? 12.240 1.786 -29.677 1.00 82.94 117 LEU A N 1
ATOM 892 C CA . LEU A 1 117 ? 10.812 1.898 -29.394 1.00 82.94 117 LEU A CA 1
ATOM 893 C C . LEU A 1 117 ? 10.365 3.332 -29.053 1.00 82.94 117 LEU A C 1
ATOM 895 O O . LEU A 1 117 ? 9.159 3.556 -28.927 1.00 82.94 117 LEU A O 1
ATOM 899 N N . GLY A 1 118 ? 11.291 4.289 -28.912 1.00 84.25 118 GLY A N 1
ATOM 900 C CA . GLY A 1 118 ? 11.007 5.660 -28.478 1.00 84.25 118 GLY A CA 1
ATOM 901 C C . GLY A 1 118 ? 10.464 5.732 -27.046 1.00 84.25 118 GLY A C 1
ATOM 902 O O . GLY A 1 118 ? 9.553 6.509 -26.768 1.00 84.25 118 GLY A O 1
ATOM 903 N N . ARG A 1 119 ? 10.958 4.869 -26.151 1.00 79.06 119 ARG A N 1
ATOM 904 C CA . ARG A 1 119 ? 10.486 4.695 -24.770 1.00 79.06 119 ARG A CA 1
ATOM 905 C C . ARG A 1 119 ? 11.584 5.010 -23.748 1.00 79.06 119 ARG A C 1
ATOM 907 O O . ARG A 1 119 ? 12.769 4.877 -24.055 1.00 79.06 119 ARG A O 1
ATOM 914 N N . PRO A 1 120 ? 11.212 5.393 -22.513 1.00 81.06 120 PRO A N 1
ATOM 915 C CA . PRO A 1 120 ? 12.165 5.449 -21.411 1.00 81.06 120 PRO A CA 1
ATOM 916 C C . PRO A 1 120 ? 12.729 4.054 -21.109 1.00 81.06 120 PRO A C 1
ATOM 918 O O . PRO A 1 120 ? 12.030 3.049 -21.235 1.00 81.06 120 PRO A O 1
ATOM 921 N N . ALA A 1 121 ? 13.996 4.006 -20.694 1.00 80.75 121 ALA A N 1
ATOM 922 C CA . ALA A 1 121 ? 14.654 2.767 -20.292 1.00 80.75 121 ALA A CA 1
ATOM 923 C C . ALA A 1 121 ? 13.908 2.096 -19.118 1.00 80.75 121 ALA A C 1
ATOM 925 O O . ALA A 1 121 ? 13.437 2.806 -18.220 1.00 80.75 121 ALA A O 1
ATOM 926 N N . PRO A 1 122 ? 13.841 0.751 -19.079 1.00 71.19 122 PRO A N 1
ATOM 927 C CA . PRO A 1 122 ? 13.075 0.013 -18.069 1.00 71.19 122 PRO A CA 1
ATOM 928 C C . PRO A 1 122 ? 13.536 0.305 -16.631 1.00 71.19 122 PRO A C 1
ATOM 930 O O . PRO A 1 122 ? 12.722 0.359 -15.709 1.00 71.19 122 PRO A O 1
ATOM 933 N N . SER A 1 123 ? 14.826 0.596 -16.440 1.00 72.00 123 SER A N 1
ATOM 934 C CA . SER A 1 123 ? 15.403 1.001 -15.152 1.00 72.00 123 SER A CA 1
ATOM 935 C C . SER A 1 123 ? 14.795 2.294 -14.587 1.00 72.00 123 SER A C 1
ATOM 937 O O . SER A 1 123 ? 14.701 2.459 -13.372 1.00 72.00 123 SER A O 1
ATOM 939 N N . LYS A 1 124 ? 14.340 3.212 -15.450 1.00 67.94 124 LYS A N 1
ATOM 940 C CA . LYS A 1 124 ? 13.803 4.528 -15.060 1.00 67.94 124 LYS A CA 1
ATOM 941 C C . LYS A 1 124 ? 12.292 4.522 -14.816 1.00 67.94 124 LYS A C 1
ATOM 943 O O . LYS A 1 124 ? 11.778 5.418 -14.145 1.00 67.94 124 LYS A O 1
ATOM 948 N N . THR A 1 125 ? 11.566 3.541 -15.345 1.00 62.94 125 THR A N 1
ATOM 949 C CA . THR A 1 125 ? 10.101 3.467 -15.225 1.00 62.94 125 THR A CA 1
ATOM 950 C C . THR A 1 125 ? 9.646 2.856 -13.904 1.00 62.94 125 THR A C 1
ATOM 952 O O . THR A 1 125 ? 8.751 3.397 -13.264 1.00 62.94 125 THR A O 1
ATOM 955 N N . ILE A 1 126 ? 10.305 1.801 -13.425 1.00 58.41 126 ILE A N 1
ATOM 956 C CA . ILE A 1 126 ? 9.945 1.126 -12.164 1.00 58.41 126 ILE A CA 1
ATOM 957 C C . ILE A 1 126 ? 9.851 2.101 -10.961 1.00 58.41 126 ILE A C 1
ATOM 959 O O . ILE A 1 126 ? 8.880 2.020 -10.210 1.00 58.41 126 ILE A O 1
ATOM 963 N N . PRO A 1 127 ? 10.777 3.066 -10.761 1.00 53.88 127 PRO A N 1
ATOM 964 C CA . PRO A 1 127 ? 10.693 3.993 -9.628 1.00 53.88 127 PRO A CA 1
ATOM 965 C C . PRO A 1 127 ? 9.711 5.169 -9.797 1.00 53.88 127 PRO A C 1
ATOM 967 O O . PRO A 1 127 ? 9.381 5.795 -8.792 1.00 53.88 127 PRO A O 1
ATOM 970 N N . SER A 1 128 ? 9.269 5.515 -11.013 1.00 51.19 128 SER A N 1
ATOM 971 C CA . SER A 1 128 ? 8.454 6.722 -11.267 1.00 51.19 128 SER A CA 1
ATOM 972 C C . SER A 1 128 ? 6.942 6.471 -11.272 1.00 51.19 128 SER A C 1
ATOM 974 O O . SER A 1 128 ? 6.162 7.395 -11.033 1.00 51.19 128 SER A O 1
ATOM 976 N N . LEU A 1 129 ? 6.511 5.222 -11.469 1.00 50.53 129 LEU A N 1
ATOM 977 C CA . LEU A 1 129 ? 5.095 4.841 -11.437 1.00 50.53 129 LEU A CA 1
ATOM 978 C C . LEU A 1 129 ? 4.489 4.836 -10.022 1.00 50.53 129 LEU A C 1
ATOM 980 O O . LEU A 1 129 ? 3.284 5.031 -9.875 1.00 50.53 129 LEU A O 1
ATOM 984 N N . SER A 1 130 ? 5.304 4.695 -8.970 1.00 51.19 130 SER A N 1
ATOM 985 C CA . SER A 1 130 ? 4.827 4.782 -7.582 1.00 51.19 130 SER A CA 1
ATOM 986 C C . SER A 1 130 ? 4.511 6.213 -7.133 1.00 51.19 130 SER A C 1
ATOM 988 O O . SER A 1 130 ? 3.691 6.398 -6.243 1.00 51.19 130 SER A O 1
ATOM 990 N N . SER A 1 131 ? 5.140 7.237 -7.726 1.00 50.50 131 SER A N 1
ATOM 991 C CA . SER A 1 131 ? 4.916 8.641 -7.341 1.00 50.50 131 SER A CA 1
ATOM 992 C C . SER A 1 131 ? 3.757 9.299 -8.092 1.00 50.50 131 SER A C 1
ATOM 994 O O . SER A 1 131 ? 3.140 10.231 -7.581 1.00 50.50 131 SER A O 1
ATOM 996 N N . THR A 1 132 ? 3.431 8.822 -9.296 1.00 47.28 132 THR A N 1
ATOM 997 C CA . THR A 1 132 ? 2.397 9.431 -10.148 1.00 47.28 132 THR A CA 1
ATOM 998 C C . THR A 1 132 ? 0.977 9.022 -9.764 1.00 47.28 132 THR A C 1
ATOM 1000 O O . THR A 1 132 ? 0.057 9.813 -9.954 1.00 47.28 132 THR A O 1
ATOM 1003 N N . GLN A 1 133 ? 0.778 7.851 -9.152 1.00 47.75 133 GLN A N 1
ATOM 1004 C CA . GLN A 1 133 ? -0.553 7.441 -8.682 1.00 47.75 133 GLN A CA 1
ATOM 1005 C C . GLN A 1 133 ? -0.940 8.026 -7.306 1.00 47.75 133 GLN A C 1
ATOM 1007 O O . GLN A 1 133 ? -2.116 8.017 -6.951 1.00 47.75 133 GLN A O 1
ATOM 1012 N N . ALA A 1 134 ? 0.005 8.625 -6.569 1.00 47.03 134 ALA A N 1
ATOM 1013 C CA . ALA A 1 134 ? -0.244 9.298 -5.285 1.00 47.03 134 ALA A CA 1
ATOM 1014 C C . ALA A 1 134 ? -0.985 10.653 -5.412 1.00 47.03 134 ALA A C 1
ATOM 1016 O O . ALA A 1 134 ? -1.293 11.292 -4.409 1.00 47.03 134 ALA A O 1
ATOM 1017 N N . LYS A 1 135 ? -1.285 11.113 -6.638 1.00 42.25 135 LYS A N 1
ATOM 1018 C CA . LYS A 1 135 ? -2.007 12.372 -6.910 1.00 42.25 135 LYS A CA 1
ATOM 1019 C C . LYS A 1 135 ? -3.510 12.196 -7.178 1.00 42.25 135 LYS A C 1
ATOM 1021 O O . LYS A 1 135 ? -4.122 13.074 -7.780 1.00 42.25 135 LYS A O 1
ATOM 1026 N N . SER A 1 136 ? -4.129 11.101 -6.733 1.00 42.59 136 SER A N 1
ATOM 1027 C CA . SER A 1 136 ? -5.589 10.952 -6.802 1.00 42.59 136 SER A CA 1
ATOM 1028 C C . SER A 1 136 ? -6.250 11.129 -5.429 1.00 42.59 136 SER A C 1
ATOM 1030 O O . SER A 1 136 ? -6.177 10.265 -4.567 1.00 42.59 136 SER A O 1
ATOM 1032 N N . SER A 1 137 ? -6.899 12.294 -5.291 1.00 44.09 137 SER A N 1
ATOM 1033 C CA . SER A 1 137 ? -8.138 12.588 -4.545 1.00 44.09 137 SER A CA 1
ATOM 1034 C C . SER A 1 137 ? -8.246 12.349 -3.024 1.00 44.09 137 SER A C 1
ATOM 1036 O O . SER A 1 137 ? -7.830 11.336 -2.484 1.00 44.09 137 SER A O 1
ATOM 1038 N N . SER A 1 138 ? -8.924 13.316 -2.388 1.00 44.44 138 SER A N 1
ATOM 1039 C CA . SER A 1 138 ? -9.428 13.395 -1.003 1.00 44.44 138 SER A CA 1
ATOM 1040 C C . SER A 1 138 ? -8.393 13.563 0.122 1.00 44.44 138 SER A C 1
ATOM 1042 O O . SER A 1 138 ? -8.123 12.652 0.906 1.00 44.44 138 SER A O 1
ATOM 1044 N N . LYS A 1 139 ? -7.886 14.794 0.280 1.00 42.66 139 LYS A N 1
ATOM 1045 C CA . LYS A 1 139 ? -7.570 15.319 1.618 1.00 42.66 139 LYS A CA 1
ATOM 1046 C C . LYS A 1 139 ? -8.886 15.706 2.305 1.00 42.66 139 LYS A C 1
ATOM 1048 O O . LYS A 1 139 ? -9.225 16.882 2.340 1.00 42.66 139 LYS A O 1
ATOM 1053 N N . ASP A 1 140 ? -9.606 14.722 2.831 1.00 45.94 140 ASP A N 1
ATOM 1054 C CA . ASP A 1 140 ? -10.626 14.961 3.857 1.00 45.94 140 ASP A CA 1
ATOM 1055 C C . ASP A 1 140 ? -9.955 14.818 5.228 1.00 45.94 140 ASP A C 1
ATOM 1057 O O . ASP A 1 140 ? -10.151 13.842 5.948 1.00 45.94 140 ASP A O 1
ATOM 1061 N N . GLU A 1 141 ? -9.093 15.775 5.569 1.00 46.69 141 GLU A N 1
ATOM 1062 C CA . GLU A 1 141 ? -8.790 16.030 6.977 1.00 46.69 141 GLU A CA 1
ATOM 1063 C C . GLU A 1 141 ? -9.863 16.991 7.503 1.00 46.69 141 GLU A C 1
ATOM 1065 O O . GLU A 1 141 ? -10.110 18.017 6.858 1.00 46.69 141 GLU A O 1
ATOM 1070 N N . PRO A 1 142 ? -10.498 16.734 8.662 1.00 41.16 142 PRO A N 1
ATOM 1071 C CA . PRO A 1 142 ? -11.208 17.792 9.355 1.00 41.16 142 PRO A CA 1
ATOM 1072 C C . PRO A 1 142 ? -10.152 18.799 9.812 1.00 41.16 142 PRO A C 1
ATOM 1074 O O . PRO A 1 142 ? -9.465 18.600 10.812 1.00 41.16 142 PRO A O 1
ATOM 1077 N N . VAL A 1 143 ? -9.986 19.879 9.050 1.00 41.59 143 VAL A N 1
ATOM 1078 C CA . VAL A 1 143 ? -9.203 21.030 9.489 1.00 41.59 143 VAL A CA 1
ATOM 1079 C C . VAL A 1 143 ? -9.925 21.595 10.709 1.00 41.59 143 VAL A C 1
ATOM 1081 O O . VAL A 1 143 ? -10.888 22.349 10.583 1.00 41.59 143 VAL A O 1
ATOM 1084 N N . VAL A 1 144 ? -9.476 21.218 11.905 1.00 43.59 144 VAL A N 1
ATOM 1085 C CA . VAL A 1 144 ? -9.811 21.944 13.128 1.00 43.59 144 VAL A CA 1
ATOM 1086 C C . VAL A 1 144 ? -9.075 23.273 13.025 1.00 43.59 144 VAL A C 1
ATOM 1088 O O . VAL A 1 144 ? -7.914 23.403 13.408 1.00 43.59 144 VAL A O 1
ATOM 1091 N N . LEU A 1 145 ? -9.742 24.255 12.418 1.00 40.31 145 LEU A N 1
ATOM 1092 C CA . LEU A 1 145 ? -9.329 25.647 12.462 1.00 40.31 145 LEU A CA 1
ATOM 1093 C C . LEU A 1 145 ? -9.388 26.071 13.929 1.00 40.31 145 LEU A C 1
ATOM 1095 O O . LEU A 1 145 ? -10.451 26.401 14.451 1.00 40.31 145 LEU A O 1
ATOM 1099 N N . GLN A 1 146 ? -8.243 26.042 14.609 1.00 43.19 146 GLN A N 1
ATOM 1100 C CA . GLN A 1 146 ? -8.083 26.831 15.819 1.00 43.19 146 GLN A CA 1
ATOM 1101 C C . GLN A 1 146 ? -8.303 28.285 15.408 1.00 43.19 146 GLN A C 1
ATOM 1103 O O . GLN A 1 146 ? -7.535 28.845 14.624 1.00 43.19 146 GLN A O 1
ATOM 1108 N N . LYS A 1 147 ? -9.419 28.851 15.868 1.00 37.94 147 LYS A N 1
ATOM 1109 C CA . LYS A 1 147 ? -9.770 30.249 15.658 1.00 37.94 147 LYS A CA 1
ATOM 1110 C C . LYS A 1 147 ? -8.642 31.087 16.261 1.00 37.94 147 LYS A C 1
ATOM 1112 O O . LYS A 1 147 ? -8.463 31.093 17.478 1.00 37.94 147 LYS A O 1
ATOM 1117 N N . ALA A 1 148 ? -7.835 31.713 15.407 1.00 43.56 148 ALA A N 1
ATOM 1118 C CA . ALA A 1 148 ? -6.855 32.694 15.848 1.00 43.56 148 ALA A CA 1
ATOM 1119 C C . ALA A 1 148 ? -7.594 33.831 16.583 1.00 43.56 148 ALA A C 1
ATOM 1121 O O . ALA A 1 148 ? -8.754 34.096 16.253 1.00 43.56 148 ALA A O 1
ATOM 1122 N N . PRO A 1 149 ? -6.978 34.474 17.591 1.00 41.44 149 PRO A N 1
ATOM 1123 C CA . PRO A 1 149 ? -7.597 35.606 18.269 1.00 41.44 149 PRO A CA 1
ATOM 1124 C C . PRO A 1 149 ? -7.938 36.688 17.238 1.00 41.44 149 PRO A C 1
ATOM 1126 O O . PRO A 1 149 ? -7.068 37.124 16.486 1.00 41.44 149 PRO A O 1
ATOM 1129 N N . GLU A 1 150 ? -9.216 37.066 17.192 1.00 40.78 150 GLU A N 1
ATOM 1130 C CA . GLU A 1 150 ? -9.764 38.042 16.251 1.00 40.78 150 GLU A CA 1
ATOM 1131 C C . GLU A 1 150 ? -9.063 39.391 16.455 1.00 40.78 150 GLU A C 1
ATOM 1133 O O . GLU A 1 150 ? -9.247 40.061 17.474 1.00 40.78 150 GLU A O 1
ATOM 1138 N N . THR A 1 151 ? -8.235 39.801 15.494 1.00 50.19 151 THR A N 1
ATOM 1139 C CA . THR A 1 151 ? -7.828 41.200 15.370 1.00 50.19 151 THR A CA 1
ATOM 1140 C C . THR A 1 151 ? -8.952 41.982 14.672 1.00 50.19 151 THR A C 1
ATOM 1142 O O . THR A 1 151 ? -9.691 41.406 13.873 1.00 50.19 151 THR A O 1
ATOM 1145 N N . PRO A 1 152 ? -9.114 43.299 14.919 1.00 48.31 152 PRO A N 1
ATOM 1146 C CA . PRO A 1 152 ? -10.267 44.090 14.450 1.00 48.31 152 PRO A CA 1
ATOM 1147 C C . PRO A 1 152 ? -10.424 44.254 12.920 1.00 48.31 152 PRO A C 1
ATOM 1149 O O . PRO A 1 152 ? -11.165 45.127 12.472 1.00 48.31 152 PRO A O 1
ATOM 1152 N N . GLN A 1 153 ? -9.711 43.474 12.103 1.00 53.12 153 GLN A N 1
ATOM 1153 C CA . GLN A 1 153 ? -9.674 43.586 10.643 1.00 53.12 153 GLN A CA 1
ATOM 1154 C C . GLN A 1 153 ? -10.336 42.420 9.892 1.00 53.12 153 GLN A C 1
ATOM 1156 O O . GLN A 1 153 ? -10.334 42.426 8.661 1.00 53.12 153 GLN A O 1
ATOM 1161 N N . ASP A 1 154 ? -10.974 41.473 10.581 1.00 51.59 154 ASP A N 1
ATOM 1162 C CA . ASP A 1 154 ? -11.705 40.377 9.933 1.00 51.59 154 ASP A CA 1
ATOM 1163 C C . ASP A 1 154 ? -13.079 40.833 9.408 1.00 51.59 154 ASP A C 1
ATOM 1165 O O . ASP A 1 154 ? -14.141 40.523 9.948 1.00 51.59 154 ASP A O 1
ATOM 1169 N N . LYS A 1 155 ? -13.077 41.580 8.297 1.00 53.94 155 LYS A N 1
ATOM 1170 C CA . LYS A 1 155 ? -14.279 41.736 7.465 1.00 53.94 155 LYS A CA 1
ATOM 1171 C C . LYS A 1 155 ? -14.518 40.427 6.694 1.00 53.94 155 LYS A C 1
ATOM 1173 O O . LYS A 1 155 ? -13.564 39.850 6.169 1.00 53.94 155 LYS A O 1
ATOM 1178 N N . PRO A 1 156 ? -15.771 39.946 6.567 1.00 51.16 156 PRO A N 1
ATOM 1179 C CA . PRO A 1 156 ? -16.064 38.673 5.918 1.00 51.16 156 PRO A CA 1
ATOM 1180 C C . PRO A 1 156 ? -15.595 38.670 4.456 1.00 51.16 156 PRO A C 1
ATOM 1182 O O . PRO A 1 156 ? -16.130 39.369 3.595 1.00 51.16 156 PRO A O 1
ATOM 1185 N N . SER A 1 157 ? -14.599 37.824 4.186 1.00 61.00 157 SER A N 1
ATOM 1186 C CA . SER A 1 157 ? -13.918 37.587 2.906 1.00 61.00 157 SER A CA 1
ATOM 1187 C C . SER A 1 157 ? -14.807 36.886 1.857 1.00 61.00 157 SER A C 1
ATOM 1189 O O . SER A 1 157 ? -14.388 35.954 1.177 1.00 61.00 157 SER A O 1
ATOM 1191 N N . ARG A 1 158 ? -16.081 37.281 1.719 1.00 58.84 158 ARG A N 1
ATOM 1192 C CA . ARG A 1 158 ? -16.954 36.781 0.635 1.00 58.84 158 ARG A CA 1
ATOM 1193 C C . ARG A 1 158 ? -16.766 37.533 -0.685 1.00 58.84 158 ARG A C 1
ATOM 1195 O O . ARG A 1 158 ? -17.226 37.038 -1.709 1.00 58.84 158 ARG A O 1
ATOM 1202 N N . TRP A 1 159 ? -16.064 38.670 -0.685 1.00 54.53 159 TRP A N 1
ATOM 1203 C CA . TRP A 1 159 ? -15.902 39.532 -1.870 1.00 54.53 159 TRP A CA 1
ATOM 1204 C C . TRP A 1 159 ? -14.462 40.002 -2.136 1.00 54.53 159 TRP A C 1
ATOM 1206 O O . TRP A 1 159 ? -14.253 40.950 -2.889 1.00 54.53 159 TRP A O 1
ATOM 1216 N N . ALA A 1 160 ? -13.456 39.344 -1.550 1.00 64.75 160 ALA A N 1
ATOM 1217 C CA . ALA A 1 160 ? -12.050 39.674 -1.786 1.00 64.75 160 ALA A CA 1
ATOM 1218 C C . ALA A 1 160 ? -11.577 39.113 -3.139 1.00 64.75 160 ALA A C 1
ATOM 1220 O O . ALA A 1 160 ? -10.995 38.030 -3.232 1.00 64.75 160 ALA A O 1
ATOM 1221 N N . PHE A 1 161 ? -11.841 39.855 -4.213 1.00 65.12 161 PHE A N 1
ATOM 1222 C CA . PHE A 1 161 ? -11.293 39.557 -5.532 1.00 65.12 161 PHE A CA 1
ATOM 1223 C C . PHE A 1 161 ? -9.866 40.088 -5.627 1.00 65.12 161 PHE A C 1
ATOM 1225 O O . PHE A 1 161 ? -9.580 41.225 -5.254 1.00 65.12 161 PHE A O 1
ATOM 1232 N N . SER A 1 162 ? -8.954 39.273 -6.142 1.00 73.00 162 SER A N 1
ATOM 1233 C CA . SER A 1 162 ? -7.576 39.696 -6.366 1.00 73.00 162 SER A CA 1
ATOM 1234 C C . SER A 1 162 ? -7.073 39.182 -7.705 1.00 73.00 162 SER A C 1
ATOM 1236 O O . SER A 1 162 ? -7.263 38.017 -8.055 1.00 73.00 162 SER A O 1
ATOM 1238 N N . PHE A 1 163 ? -6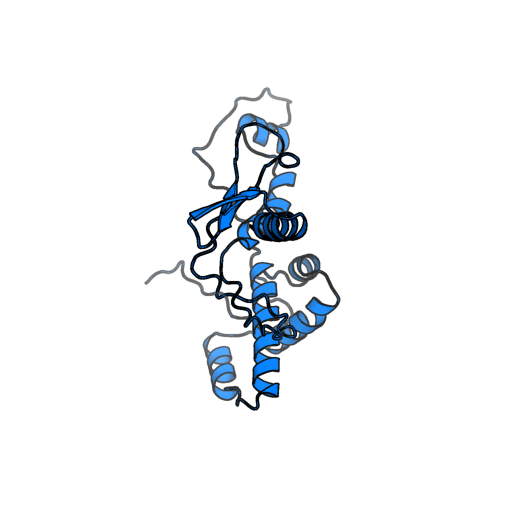.405 40.053 -8.447 1.00 71.06 163 PHE A N 1
ATOM 1239 C CA . PHE A 1 163 ? -5.901 39.799 -9.788 1.00 71.06 163 PHE A CA 1
ATOM 1240 C C . PHE A 1 163 ? -4.400 39.531 -9.701 1.00 71.06 163 PHE A C 1
ATOM 1242 O O . PHE A 1 163 ? -3.668 40.259 -9.029 1.00 71.06 163 PHE A O 1
ATOM 1249 N N . THR A 1 164 ? -3.953 38.443 -10.316 1.00 73.25 164 THR A N 1
ATOM 1250 C CA . THR A 1 164 ? -2.533 38.122 -10.498 1.00 73.25 164 THR A CA 1
ATOM 1251 C C . THR A 1 164 ? -2.258 38.139 -11.986 1.00 73.25 164 THR A C 1
ATOM 1253 O O . THR A 1 164 ? -2.900 37.387 -12.721 1.00 73.25 164 THR A O 1
ATOM 1256 N N . ASP A 1 165 ? -1.334 38.988 -12.421 1.00 67.75 165 ASP A N 1
ATOM 1257 C CA . ASP A 1 165 ? -0.855 38.939 -13.796 1.00 67.75 165 ASP A CA 1
ATOM 1258 C C . ASP A 1 165 ? 0.073 37.724 -13.962 1.00 67.75 165 ASP A C 1
ATOM 1260 O O . ASP A 1 165 ? 1.025 37.547 -13.199 1.00 67.75 165 ASP A O 1
ATOM 1264 N N . PHE A 1 166 ? -0.240 36.866 -14.933 1.00 62.47 166 PHE A N 1
ATOM 1265 C CA . PHE A 1 166 ? 0.565 35.701 -15.317 1.00 62.47 166 PHE A CA 1
ATOM 1266 C C . PHE A 1 166 ? 1.356 35.956 -16.612 1.00 62.47 166 PHE A C 1
ATOM 1268 O O . PHE A 1 166 ? 1.744 35.007 -17.298 1.00 62.47 166 PHE A O 1
ATOM 1275 N N . GLY A 1 167 ? 1.578 37.224 -16.982 1.00 58.88 167 GLY A N 1
ATOM 1276 C CA . GLY A 1 167 ? 2.452 37.607 -18.090 1.00 58.88 167 GLY A CA 1
ATOM 1277 C C . GLY A 1 167 ? 3.828 36.927 -18.017 1.00 58.88 167 GLY A C 1
ATOM 1278 O O . GLY A 1 167 ? 4.257 36.486 -16.955 1.00 58.88 167 GLY A O 1
ATOM 1279 N N . ARG A 1 168 ? 4.532 36.833 -19.159 1.00 56.03 168 ARG A N 1
ATOM 1280 C CA . ARG A 1 168 ? 5.774 36.045 -19.394 1.00 56.03 168 ARG A CA 1
ATOM 1281 C C . ARG A 1 168 ? 7.005 36.427 -18.541 1.00 56.03 168 ARG A C 1
ATOM 1283 O O . ARG A 1 168 ? 8.131 36.112 -18.922 1.00 56.03 168 ARG A O 1
ATOM 1290 N N . HIS A 1 169 ? 6.830 37.112 -17.421 1.00 53.12 169 HIS A N 1
ATOM 1291 C CA . HIS A 1 169 ? 7.890 37.430 -16.478 1.00 53.12 169 HIS A CA 1
ATOM 1292 C C . HIS A 1 169 ? 7.913 36.419 -15.326 1.00 53.12 169 HIS A C 1
ATOM 1294 O O . HIS A 1 169 ? 6.900 35.841 -14.941 1.00 53.12 169 HIS A O 1
ATOM 1300 N N . THR A 1 170 ? 9.119 36.160 -14.826 1.00 55.91 170 THR A N 1
ATOM 1301 C CA . THR A 1 170 ? 9.429 35.177 -13.783 1.00 55.91 170 THR A CA 1
ATOM 1302 C C . THR A 1 170 ? 8.530 35.331 -12.543 1.00 55.91 170 THR A C 1
ATOM 1304 O O . THR A 1 170 ? 8.135 36.449 -12.203 1.00 55.91 170 THR A O 1
ATOM 1307 N N . PRO A 1 171 ? 8.223 34.229 -11.822 1.00 59.12 171 PRO A N 1
ATOM 1308 C CA . PRO A 1 171 ? 7.249 34.208 -10.717 1.00 59.12 171 PRO A CA 1
ATOM 1309 C C . PRO A 1 171 ? 7.557 35.197 -9.580 1.00 59.12 171 PRO A C 1
ATOM 1311 O O . PRO A 1 171 ? 6.666 35.535 -8.794 1.00 59.12 171 PRO A O 1
ATOM 1314 N N . ASP A 1 172 ? 8.793 35.690 -9.505 1.00 58.59 172 ASP A N 1
ATOM 1315 C CA . ASP A 1 172 ? 9.246 36.621 -8.478 1.00 58.59 172 ASP A CA 1
ATOM 1316 C C . ASP A 1 172 ? 8.710 38.049 -8.643 1.00 58.59 172 ASP A C 1
ATOM 1318 O O . ASP A 1 172 ? 8.515 38.714 -7.623 1.00 58.59 172 ASP A O 1
ATOM 1322 N N . ASN A 1 173 ? 8.358 38.473 -9.865 1.00 57.75 173 ASN A N 1
ATOM 1323 C CA . ASN A 1 173 ? 7.909 39.840 -10.181 1.00 57.75 173 ASN A CA 1
ATOM 1324 C C . ASN A 1 173 ? 6.403 39.954 -10.478 1.00 57.75 173 ASN A C 1
ATOM 1326 O O . ASN A 1 173 ? 5.955 40.925 -11.083 1.00 57.75 173 ASN A O 1
ATOM 1330 N N . THR A 1 174 ? 5.607 38.969 -10.063 1.00 64.31 174 THR A N 1
ATOM 1331 C CA . THR A 1 174 ? 4.151 39.008 -10.249 1.00 64.31 174 THR A CA 1
ATOM 1332 C C . THR A 1 174 ? 3.528 40.074 -9.344 1.00 64.31 174 THR A C 1
ATOM 1334 O O . THR A 1 174 ? 3.547 39.963 -8.115 1.00 64.31 174 THR A O 1
ATOM 1337 N N . SER A 1 175 ? 2.983 41.134 -9.946 1.00 72.81 175 SER A N 1
ATOM 1338 C CA . SER A 1 175 ? 2.195 42.126 -9.220 1.00 72.81 175 SER A CA 1
ATOM 1339 C C . SER A 1 175 ? 0.838 41.516 -8.861 1.00 72.81 175 SER A C 1
ATOM 1341 O O . SER A 1 175 ? 0.159 40.891 -9.680 1.00 72.81 175 SER A O 1
ATOM 1343 N N . VAL A 1 176 ? 0.457 41.648 -7.592 1.00 77.50 176 VAL A N 1
ATOM 1344 C CA . VAL A 1 176 ? -0.841 41.190 -7.095 1.00 77.50 176 VAL A CA 1
ATOM 1345 C C . VAL A 1 176 ? -1.672 42.420 -6.777 1.00 77.50 176 VAL A C 1
ATOM 1347 O O . VAL A 1 176 ? -1.266 43.242 -5.958 1.00 77.50 176 VAL A O 1
ATOM 1350 N N . LEU A 1 177 ? -2.831 42.540 -7.420 1.00 81.25 177 LEU A N 1
ATOM 1351 C CA . LEU A 1 177 ? -3.802 43.595 -7.148 1.00 81.25 177 LEU A CA 1
ATOM 1352 C C . LEU A 1 177 ? -4.958 43.028 -6.326 1.00 81.25 177 LEU A C 1
ATOM 1354 O O . LEU A 1 177 ? -5.449 41.934 -6.609 1.00 81.25 177 LEU A O 1
ATOM 1358 N N . VAL A 1 178 ? -5.402 43.771 -5.320 1.00 81.50 178 VAL A N 1
ATOM 1359 C CA . VAL A 1 178 ? -6.534 43.434 -4.450 1.00 81.50 178 VAL A CA 1
ATOM 1360 C C . VAL A 1 178 ? -7.623 44.478 -4.661 1.00 81.50 178 VAL A C 1
ATOM 1362 O O . VAL A 1 178 ? -7.345 45.677 -4.658 1.00 81.50 178 VAL A O 1
ATOM 1365 N N . ARG A 1 179 ? -8.858 44.021 -4.872 1.00 78.38 179 ARG A N 1
ATOM 1366 C CA . ARG A 1 179 ? -10.030 44.889 -4.979 1.00 78.38 179 ARG A CA 1
ATOM 1367 C C . ARG A 1 179 ? -10.587 45.167 -3.585 1.00 78.38 179 ARG A C 1
ATOM 1369 O O . ARG A 1 179 ? -10.925 44.230 -2.863 1.00 78.38 179 ARG A O 1
ATOM 1376 N N . GLU A 1 180 ? -10.703 46.440 -3.233 1.00 79.44 180 GLU A N 1
ATOM 1377 C CA . GLU A 1 180 ? -11.352 46.878 -1.996 1.00 79.44 180 GLU A CA 1
ATOM 1378 C C . GLU A 1 180 ? -12.882 46.889 -2.140 1.00 79.44 180 GLU A C 1
ATOM 1380 O O . GLU A 1 180 ? -13.423 46.769 -3.244 1.00 79.44 180 GLU A O 1
ATOM 1385 N N . THR A 1 181 ? -13.598 47.040 -1.022 1.00 73.69 181 THR A N 1
ATOM 1386 C CA . THR A 1 181 ? -15.074 47.078 -0.989 1.00 73.69 181 THR A CA 1
ATOM 1387 C C . THR A 1 181 ? -15.652 48.171 -1.877 1.00 73.69 181 THR A C 1
ATOM 1389 O O . THR A 1 181 ? -16.697 47.977 -2.493 1.00 73.69 181 THR A O 1
ATOM 1392 N N . ASP A 1 182 ? -14.919 49.272 -2.009 1.00 77.50 182 ASP A N 1
ATOM 1393 C CA . ASP A 1 182 ? -15.341 50.466 -2.736 1.00 77.50 182 ASP A CA 1
ATOM 1394 C C . ASP A 1 182 ? -15.064 50.326 -4.245 1.00 77.50 182 ASP A C 1
ATOM 1396 O O . ASP A 1 182 ? -15.332 51.224 -5.036 1.00 77.50 182 ASP A O 1
ATOM 1400 N N . GLY A 1 183 ? -14.526 49.176 -4.670 1.00 73.25 183 GLY A N 1
ATOM 1401 C CA . GLY A 1 183 ? -14.223 48.875 -6.066 1.00 73.25 183 GLY A CA 1
ATOM 1402 C C . GLY A 1 183 ? -12.853 49.358 -6.539 1.00 73.25 183 GLY A C 1
ATOM 1403 O O . GLY A 1 183 ? -12.443 48.981 -7.636 1.00 73.25 183 GLY A O 1
ATOM 1404 N N . ALA A 1 184 ? -12.126 50.119 -5.719 1.00 80.50 184 ALA A N 1
ATOM 1405 C CA . ALA A 1 184 ? -10.758 50.530 -6.004 1.00 80.50 184 ALA A CA 1
ATOM 1406 C C . ALA A 1 184 ? -9.801 49.325 -6.034 1.00 80.50 184 ALA A C 1
ATOM 1408 O O . ALA A 1 184 ? -9.935 48.373 -5.259 1.00 80.50 184 ALA A O 1
ATOM 1409 N N . LEU A 1 185 ? -8.827 49.367 -6.944 1.00 82.56 185 LEU A N 1
ATOM 1410 C CA . LEU A 1 185 ? -7.746 48.389 -7.015 1.00 82.56 185 LEU A CA 1
ATOM 1411 C C . LEU A 1 185 ? -6.524 48.950 -6.298 1.00 82.56 185 LEU A C 1
ATOM 1413 O O . LEU A 1 185 ? -6.029 50.017 -6.660 1.00 82.56 185 LEU A O 1
ATOM 1417 N N . ARG A 1 186 ? -6.007 48.202 -5.324 1.00 83.88 186 ARG A N 1
ATOM 1418 C CA . ARG A 1 186 ? -4.734 48.509 -4.668 1.00 83.88 186 ARG A CA 1
ATOM 1419 C C . ARG A 1 186 ? -3.716 47.396 -4.866 1.00 83.88 186 ARG A C 1
ATOM 1421 O O . ARG A 1 186 ? -4.074 46.244 -5.108 1.00 83.88 186 ARG A O 1
ATOM 1428 N N . GLY A 1 187 ? -2.438 47.729 -4.714 1.00 82.25 187 GLY A N 1
ATOM 1429 C CA . GLY A 1 187 ? -1.385 46.723 -4.584 1.00 82.25 187 GLY A CA 1
ATOM 1430 C C . GLY A 1 187 ? -1.587 45.871 -3.328 1.00 82.25 187 GLY A C 1
ATOM 1431 O O . GLY A 1 187 ? -1.986 46.379 -2.275 1.00 82.25 187 GLY A O 1
ATOM 1432 N N . ALA A 1 188 ? -1.329 44.569 -3.439 1.00 80.81 188 ALA A N 1
ATOM 1433 C CA . ALA A 1 188 ? -1.337 43.668 -2.293 1.00 80.81 188 ALA A CA 1
ATOM 1434 C C . ALA A 1 188 ? -0.232 44.045 -1.302 1.00 80.81 188 ALA A C 1
ATOM 1436 O O . ALA A 1 188 ? 0.880 44.410 -1.697 1.00 80.81 188 ALA A O 1
ATOM 1437 N N . THR A 1 189 ? -0.511 43.899 -0.009 1.00 82.44 189 THR A N 1
ATOM 1438 C CA . THR A 1 189 ? 0.536 44.005 1.009 1.00 82.44 189 THR A CA 1
ATOM 1439 C C . THR A 1 189 ? 1.497 42.816 0.905 1.00 82.44 189 THR A C 1
ATOM 1441 O O . THR A 1 189 ? 1.193 41.766 0.328 1.00 82.44 189 THR A O 1
ATOM 1444 N N . ARG A 1 190 ? 2.696 42.959 1.483 1.00 74.50 190 ARG A N 1
ATOM 1445 C CA . ARG A 1 190 ? 3.726 41.905 1.460 1.00 74.50 190 ARG A CA 1
ATOM 1446 C C . ARG A 1 190 ? 3.235 40.593 2.086 1.00 74.50 190 ARG A C 1
ATOM 1448 O O . ARG A 1 190 ? 3.650 39.517 1.655 1.00 74.50 190 ARG A O 1
ATOM 1455 N N . GLU A 1 191 ? 2.360 40.681 3.083 1.00 76.69 191 GLU A N 1
ATOM 1456 C CA . GLU A 1 191 ? 1.772 39.528 3.766 1.00 76.69 191 GLU A CA 1
ATOM 1457 C C . GLU A 1 191 ? 0.720 38.828 2.899 1.00 76.69 191 GLU A C 1
ATOM 1459 O O . GLU A 1 191 ? 0.825 37.618 2.686 1.00 76.69 191 GLU A O 1
ATOM 1464 N N . GLU A 1 192 ? -0.197 39.590 2.292 1.00 76.50 192 GLU A N 1
ATOM 1465 C CA . GLU A 1 192 ? -1.208 39.083 1.350 1.00 76.50 192 GLU A CA 1
ATOM 1466 C C . GLU A 1 192 ? -0.551 38.373 0.153 1.00 76.50 192 GLU A C 1
ATOM 1468 O O . GLU A 1 192 ? -0.936 37.264 -0.230 1.00 76.50 192 GLU A O 1
ATOM 1473 N N . ALA A 1 193 ? 0.508 38.967 -0.410 1.00 72.69 193 ALA A N 1
ATOM 1474 C CA . ALA A 1 193 ? 1.270 38.368 -1.503 1.00 72.69 193 ALA A CA 1
ATOM 1475 C C . ALA A 1 193 ? 1.940 37.042 -1.088 1.00 72.69 193 ALA A C 1
ATOM 1477 O O . ALA A 1 193 ? 1.963 36.073 -1.857 1.00 72.69 193 ALA A O 1
ATOM 1478 N N . ARG A 1 194 ? 2.465 36.966 0.143 1.00 75.31 194 ARG A N 1
ATOM 1479 C CA . ARG A 1 194 ? 3.137 35.769 0.671 1.00 75.31 194 ARG A CA 1
ATOM 1480 C C . ARG A 1 194 ? 2.158 34.632 0.939 1.00 75.31 194 ARG A C 1
ATOM 1482 O O . ARG A 1 194 ? 2.460 33.482 0.613 1.00 75.31 194 ARG A O 1
ATOM 1489 N N . GLU A 1 195 ? 0.997 34.931 1.513 1.00 74.62 195 GLU A N 1
ATOM 1490 C CA . GLU A 1 195 ? -0.047 33.935 1.760 1.00 74.62 195 GLU A CA 1
ATOM 1491 C C . GLU A 1 195 ? -0.541 33.321 0.444 1.00 74.62 195 GLU A C 1
ATOM 1493 O O . GLU A 1 195 ? -0.712 32.103 0.330 1.00 74.62 195 GLU A O 1
ATOM 1498 N N . ARG A 1 196 ? -0.665 34.144 -0.601 1.00 70.75 196 ARG A N 1
ATOM 1499 C CA . ARG A 1 196 ? -1.085 33.679 -1.922 1.00 70.75 196 ARG A CA 1
ATOM 1500 C C . ARG A 1 196 ? -0.055 32.766 -2.583 1.00 70.75 196 ARG A C 1
ATOM 1502 O O . ARG A 1 196 ? -0.427 31.706 -3.084 1.00 70.75 196 ARG A O 1
ATOM 1509 N N . ARG A 1 197 ? 1.240 33.106 -2.512 1.00 69.69 197 ARG A N 1
ATOM 1510 C CA . ARG A 1 197 ? 2.327 32.220 -2.983 1.00 69.69 197 ARG A CA 1
ATOM 1511 C C . ARG A 1 197 ? 2.278 30.852 -2.294 1.00 69.69 197 ARG A C 1
ATOM 1513 O O . ARG A 1 197 ? 2.445 29.829 -2.953 1.00 69.69 197 ARG A O 1
ATOM 1520 N N . ARG A 1 198 ? 1.971 30.817 -0.991 1.00 72.50 198 ARG A N 1
ATOM 1521 C CA . ARG A 1 198 ? 1.802 29.561 -0.237 1.00 72.50 198 ARG A CA 1
ATOM 1522 C C . ARG A 1 198 ? 0.597 28.744 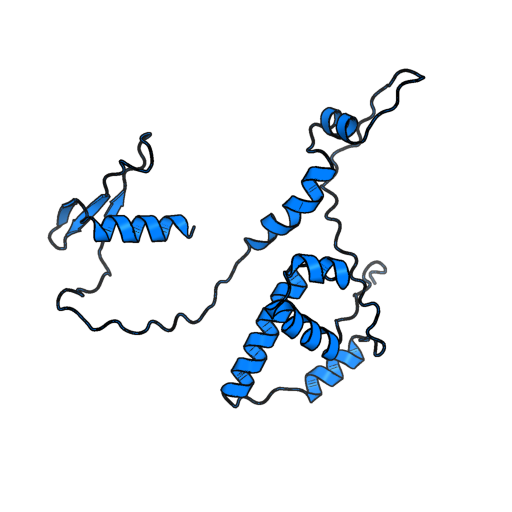-0.696 1.00 72.50 198 ARG A C 1
ATOM 1524 O O . ARG A 1 198 ? 0.690 27.521 -0.709 1.00 72.50 198 ARG A O 1
ATOM 1531 N N . ARG A 1 199 ? -0.521 29.383 -1.063 1.00 64.69 199 ARG A N 1
ATOM 1532 C CA . ARG A 1 199 ? -1.686 28.669 -1.618 1.00 64.69 199 ARG A CA 1
ATOM 1533 C C . ARG A 1 199 ? -1.358 28.031 -2.965 1.00 64.69 199 ARG A C 1
ATOM 1535 O O . ARG A 1 199 ? -1.704 26.874 -3.154 1.00 64.69 199 ARG A O 1
ATOM 1542 N N . TYR A 1 200 ? -0.653 28.733 -3.851 1.00 60.09 200 TYR A N 1
ATOM 1543 C CA . TYR A 1 200 ? -0.285 28.187 -5.162 1.00 60.09 200 TYR A CA 1
ATOM 1544 C C . TYR A 1 200 ? 0.758 27.070 -5.090 1.00 60.09 200 TYR A C 1
ATOM 1546 O O . TYR A 1 200 ? 0.634 26.109 -5.826 1.00 60.09 200 TYR A O 1
ATOM 1554 N N . GLN A 1 201 ? 1.724 27.122 -4.168 1.00 56.44 201 GLN A N 1
ATOM 1555 C CA . GLN A 1 201 ? 2.681 26.017 -3.984 1.00 56.44 201 GLN A CA 1
ATOM 1556 C C . GLN A 1 201 ? 2.044 24.712 -3.469 1.00 56.44 201 GLN A C 1
ATOM 1558 O O . GLN A 1 201 ? 2.709 23.678 -3.443 1.00 56.44 201 GLN A O 1
ATOM 1563 N N . ARG A 1 202 ? 0.783 24.749 -3.016 1.00 51.25 202 ARG A N 1
ATOM 1564 C CA . ARG A 1 202 ? 0.045 23.561 -2.559 1.00 51.25 202 ARG A CA 1
ATOM 1565 C C . ARG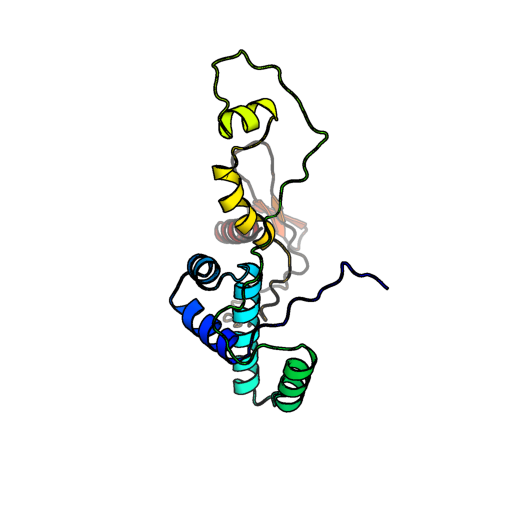 A 1 202 ? -0.729 22.848 -3.675 1.00 51.25 202 ARG A C 1
ATOM 1567 O O . ARG A 1 202 ? -1.212 21.747 -3.405 1.00 51.25 202 ARG A O 1
ATOM 1574 N N . TYR A 1 203 ? -0.849 23.448 -4.861 1.00 44.16 203 TYR A N 1
ATOM 1575 C CA . TYR A 1 203 ? -1.481 22.868 -6.052 1.00 44.16 203 TYR A CA 1
ATOM 1576 C C . TYR A 1 203 ? -0.414 22.506 -7.090 1.00 44.16 203 TYR A C 1
ATOM 1578 O O . TYR A 1 203 ? -0.556 21.430 -7.715 1.00 44.16 203 TYR A O 1
#